Protein AF-A0A9D7VNT4-F1 (afdb_monomer_lite)

Sequence (337 aa):
MEQALAVKTFLLTGNRDWLAEADKHRLMIKTEFANIGTMVASDLPSEQARLADVQSAWTAWNDGIAAKQIEFMRKPETVDLARAIEVTRGSTELLEAVRNRSEAFSSAIAGHRTASVELQNSALSLVWMIAVASAALITTVAVLLGFLNHALVSRPLTQLCDITQKLAQGDTDQSVDFGKRSDEIGSMGLALDVFRDNLIRTRQLEADTSQHRLDAERQKREEMEQVASDFEATVMTISDEIIAMLDQLNGSSTSLSDIANQTNEQAVSVSAAAEQATTNVNTVASATEELSASIRAITEQVRTSSEIASKAEVEVGRSSEAVGTVSGLRKLVRLCP

Foldseek 3Di:
DLLVVLLVVCLVPVDCVSVVVNVVVVVVVVVVLVVVLVVCVPPPVVLNVLSVQLVVLVCCLCVVQSVVLVVLSVDPVRSVVSVVSVVDVVNVVSVVSNVVSVVVSVVVVVVVVVVVVVVVVVVVVVVVVVVVVVVVVVVVVVVVVVVCCCVVPVVLVVVLVVLVVCVVVVNLVDDLPLCVPDDPSSVSSVVSNVVSVVSVVVVVVVVVVVVVVVVVVVVVVVVVVVVVVVVVVVVVVVVVVVVVVVVVVVVVVVVVVVVVVVVVVVVVVVVVVVVVVVVVVVVVVVVVVVVVVVVVVVVVVVVVVVVVVVVVVVVVVVVVVVVVVVVVVVPPPDDDD

Secondary structure (DSSP, 8-state):
-HHHHHHHHHHHH--HHHHHHHHHHHHHHHHHHHHHHHHHHHH-GGGHHHHHHHHHHHHHHIIIIIHHHHHHTTSGGGHHHHHHHHHSHHHHHHHHHHHHHHHHHHHHHHHHHHHHHHHHHHHHHHHHHHHHHHHHHHHHHHHHHHHHHIIIIIHHHHHHHHHHHHHHTT------TTTT--SHHHHHHHHHHHHHHHHHHHHHHHHHHHHHHHHHHHHHHHHHHHHHHHHHHHHHHHHHHHHHHHHHHHHHHHHHHHHHHHHHHHHHHHHHHHHHHHHHHHHHHHHHHHHHHHHHHHHHHHHHHHHHHHHHHHHHHHHHHHHHHHHHHTTSSS---

Structure (mmCIF, N/CA/C/O backbone):
data_AF-A0A9D7VNT4-F1
#
_entry.id   AF-A0A9D7VNT4-F1
#
loop_
_atom_site.group_PDB
_atom_site.id
_atom_site.type_symbol
_atom_site.label_atom_id
_atom_site.label_alt_id
_atom_site.label_comp_id
_atom_site.label_asym_id
_atom_site.label_entity_id
_atom_site.label_seq_id
_atom_site.pdbx_PDB_ins_code
_atom_site.Cartn_x
_atom_site.Cartn_y
_atom_site.Cartn_z
_atom_site.occupancy
_atom_site.B_iso_or_equiv
_atom_site.auth_seq_id
_atom_site.auth_comp_id
_atom_site.auth_asym_id
_atom_site.auth_atom_id
_atom_site.pdbx_PDB_model_num
ATOM 1 N N . MET A 1 1 ? 42.345 17.132 -71.682 1.00 85.75 1 MET A N 1
ATOM 2 C CA . MET A 1 1 ? 41.873 17.124 -73.088 1.00 85.75 1 MET A CA 1
ATOM 3 C C . MET A 1 1 ? 41.779 18.527 -73.681 1.00 85.75 1 MET A C 1
ATOM 5 O O . MET A 1 1 ? 42.198 18.700 -74.816 1.00 85.75 1 MET A O 1
ATOM 9 N N . GLU A 1 2 ? 41.313 19.534 -72.935 1.00 90.25 2 GLU A N 1
ATOM 10 C CA . GLU A 1 2 ? 41.185 20.923 -73.429 1.00 90.25 2 GLU A CA 1
ATOM 11 C C . GLU A 1 2 ? 42.506 21.528 -73.932 1.00 90.25 2 GLU A C 1
ATOM 13 O O . GLU A 1 2 ? 42.544 22.105 -75.015 1.00 90.25 2 GLU A O 1
ATOM 18 N N . GLN A 1 3 ? 43.621 21.281 -73.232 1.00 91.75 3 GLN A N 1
ATOM 19 C CA . GLN A 1 3 ? 44.956 21.681 -73.694 1.00 91.75 3 GLN A CA 1
ATOM 20 C C . GLN A 1 3 ? 45.282 21.148 -75.101 1.00 91.75 3 GLN A C 1
ATOM 22 O O . GLN A 1 3 ? 45.767 21.888 -75.951 1.00 91.75 3 GLN A O 1
ATOM 27 N N . ALA A 1 4 ? 45.004 19.866 -75.360 1.00 90.81 4 ALA A N 1
ATOM 28 C CA . ALA A 1 4 ? 45.274 19.234 -76.651 1.00 90.81 4 ALA A CA 1
ATOM 29 C C . ALA A 1 4 ? 44.401 19.820 -77.764 1.00 90.81 4 ALA A C 1
ATOM 31 O O . ALA A 1 4 ? 44.874 20.039 -78.877 1.00 90.81 4 ALA A O 1
ATOM 32 N N . LEU A 1 5 ? 43.144 20.144 -77.446 1.00 92.38 5 LEU A N 1
ATOM 33 C CA . LEU A 1 5 ? 42.240 20.814 -78.374 1.00 92.38 5 LEU A CA 1
ATOM 34 C C . LEU A 1 5 ? 42.736 22.223 -78.732 1.00 92.38 5 LEU A C 1
ATOM 36 O O . LEU A 1 5 ? 42.701 22.596 -79.906 1.00 92.38 5 LEU A O 1
ATOM 40 N N . ALA A 1 6 ? 43.238 22.983 -77.756 1.00 92.31 6 ALA A N 1
ATOM 41 C CA . ALA A 1 6 ? 43.807 24.309 -77.985 1.00 92.31 6 ALA A CA 1
ATOM 42 C C . ALA A 1 6 ? 45.061 24.246 -78.880 1.00 92.31 6 ALA A C 1
ATOM 44 O O . ALA A 1 6 ? 45.148 24.982 -79.863 1.00 92.31 6 ALA A O 1
ATOM 45 N N . VAL A 1 7 ? 45.976 23.299 -78.627 1.00 91.94 7 VAL A N 1
ATOM 46 C CA . VAL A 1 7 ? 47.162 23.064 -79.478 1.00 91.94 7 VAL A CA 1
ATOM 47 C C . VAL A 1 7 ? 46.754 22.686 -80.903 1.00 91.94 7 VAL A C 1
ATOM 49 O O . VAL A 1 7 ? 47.243 23.272 -81.868 1.00 91.94 7 VAL A O 1
ATOM 52 N N . LYS A 1 8 ? 45.800 21.765 -81.061 1.00 92.50 8 LYS A N 1
ATOM 53 C CA . LYS A 1 8 ? 45.295 21.359 -82.377 1.00 92.50 8 LYS A CA 1
ATOM 54 C C . LYS A 1 8 ? 44.646 22.519 -83.135 1.00 92.50 8 LYS A C 1
ATOM 56 O O . LYS A 1 8 ? 44.874 22.690 -84.331 1.00 92.50 8 LYS A O 1
ATOM 61 N N . THR A 1 9 ? 43.862 23.344 -82.448 1.00 91.50 9 THR A N 1
ATOM 62 C CA . THR A 1 9 ? 43.199 24.506 -83.059 1.00 91.50 9 THR A CA 1
ATOM 63 C C . THR A 1 9 ? 44.215 25.576 -83.460 1.00 91.50 9 THR A C 1
ATOM 65 O O . THR A 1 9 ? 44.089 26.172 -84.533 1.00 91.50 9 THR A O 1
ATOM 68 N N . PHE A 1 10 ? 45.277 25.758 -82.671 1.00 93.50 10 PHE A N 1
ATOM 69 C CA . PHE A 1 10 ? 46.418 26.591 -83.041 1.00 93.50 10 PHE A CA 1
ATOM 70 C C . PHE A 1 10 ? 47.119 26.081 -84.312 1.00 93.50 10 PHE A C 1
ATOM 72 O O . PHE A 1 10 ? 47.374 26.873 -85.216 1.00 93.50 10 PHE A O 1
ATOM 79 N N . LEU A 1 11 ? 47.357 24.771 -84.444 1.00 91.25 11 LEU A N 1
ATOM 80 C CA . LEU A 1 11 ? 47.971 24.177 -85.645 1.00 91.25 11 LEU A CA 1
ATOM 81 C C . LEU A 1 11 ? 47.145 24.400 -86.921 1.00 91.25 11 LEU A C 1
ATOM 83 O O . LEU A 1 11 ? 47.698 24.644 -88.000 1.00 91.25 11 LEU A O 1
ATOM 87 N N . LEU A 1 12 ? 45.818 24.322 -86.801 1.00 90.94 12 LEU A N 1
ATOM 88 C CA . LEU A 1 12 ? 44.895 24.501 -87.923 1.00 90.94 12 LEU A CA 1
ATOM 89 C C . LEU A 1 12 ? 44.763 25.971 -88.334 1.00 90.94 12 LEU A C 1
ATOM 91 O O . LEU A 1 12 ? 44.795 26.279 -89.523 1.00 90.94 12 LEU A O 1
ATOM 95 N N . THR A 1 13 ? 44.632 26.874 -87.362 1.00 91.06 13 THR A N 1
ATOM 96 C CA . THR A 1 13 ? 44.279 28.283 -87.614 1.00 91.06 13 THR A CA 1
ATOM 97 C C . THR A 1 13 ? 45.477 29.228 -87.658 1.00 91.06 13 THR A C 1
ATOM 99 O O . THR A 1 13 ? 45.380 30.305 -88.237 1.00 91.06 13 THR A O 1
ATOM 102 N N . GLY A 1 14 ? 46.594 28.869 -87.018 1.00 86.50 14 GLY A N 1
ATOM 103 C CA . GLY A 1 14 ? 47.727 29.765 -86.781 1.00 86.50 14 GLY A CA 1
ATOM 104 C C . GLY A 1 14 ? 47.433 30.919 -85.810 1.00 86.50 14 GLY A C 1
ATOM 105 O O . GLY A 1 14 ? 48.315 31.749 -85.582 1.00 86.50 14 GLY A O 1
ATOM 106 N N . ASN A 1 15 ? 46.227 30.998 -85.226 1.00 91.81 15 ASN A N 1
ATOM 107 C CA . ASN A 1 15 ? 45.855 32.088 -84.325 1.00 91.81 15 ASN A CA 1
ATOM 108 C C . ASN A 1 15 ? 46.531 31.922 -82.951 1.00 91.81 15 ASN A C 1
ATOM 110 O O . ASN A 1 15 ? 46.269 30.964 -82.224 1.00 91.81 15 ASN A O 1
ATOM 114 N N . ARG A 1 16 ? 47.355 32.907 -82.576 1.00 88.75 16 ARG A N 1
ATOM 115 C CA . ARG A 1 16 ? 48.112 32.956 -81.316 1.00 88.75 16 ARG A CA 1
ATOM 116 C C . ARG A 1 16 ? 47.242 32.998 -80.056 1.00 88.75 16 ARG A C 1
ATOM 118 O O . ARG A 1 16 ? 47.743 32.624 -79.001 1.00 88.75 16 ARG A O 1
ATOM 125 N N . ASP A 1 17 ? 45.967 33.362 -80.148 1.00 91.94 17 ASP A N 1
ATOM 126 C CA . ASP A 1 17 ? 45.047 33.298 -79.004 1.00 91.94 17 ASP A CA 1
ATOM 127 C C . ASP A 1 17 ? 44.905 31.856 -78.483 1.00 91.94 17 ASP A C 1
ATOM 129 O O . ASP A 1 17 ? 44.910 31.613 -77.277 1.00 91.94 17 ASP A O 1
ATOM 133 N N . TRP A 1 18 ? 44.893 30.869 -79.387 1.00 91.81 18 TRP A N 1
ATOM 134 C CA . TRP A 1 18 ? 44.842 29.449 -79.022 1.00 91.81 18 TRP A CA 1
ATOM 135 C C . TRP A 1 18 ? 46.136 28.945 -78.383 1.00 91.81 18 TRP A C 1
ATOM 137 O O . TRP A 1 18 ? 46.098 28.011 -77.583 1.00 91.81 18 TRP A O 1
ATOM 147 N N . LEU A 1 19 ? 47.275 29.572 -78.692 1.00 91.56 19 LEU A N 1
ATOM 148 C CA . LEU A 1 19 ? 48.532 29.291 -78.003 1.00 91.56 19 LEU A CA 1
ATOM 149 C C . LEU A 1 19 ? 48.468 29.765 -76.545 1.00 91.56 19 LEU A C 1
ATOM 151 O O . LEU A 1 19 ? 48.880 29.028 -75.652 1.00 91.56 19 LEU A O 1
ATOM 155 N N . ALA A 1 20 ? 47.905 30.953 -76.298 1.00 92.50 20 ALA A N 1
ATOM 156 C CA . ALA A 1 20 ? 47.705 31.457 -74.941 1.00 92.50 20 ALA A CA 1
ATOM 157 C C . ALA A 1 20 ? 46.764 30.550 -74.127 1.00 92.50 20 ALA A C 1
ATOM 159 O O . ALA A 1 20 ? 47.058 30.243 -72.970 1.00 92.50 20 ALA A O 1
ATOM 160 N N . GLU A 1 21 ? 45.681 30.052 -74.735 1.00 92.88 21 GLU A N 1
ATOM 161 C CA . GLU A 1 21 ? 44.767 29.114 -74.068 1.00 92.88 21 GLU A CA 1
ATOM 162 C C . GLU A 1 21 ? 45.434 27.750 -73.801 1.00 92.88 21 GLU A C 1
ATOM 164 O O . GLU A 1 21 ? 45.294 27.185 -72.714 1.00 92.88 21 GLU A O 1
ATOM 169 N N . ALA A 1 22 ? 46.240 27.237 -74.738 1.00 91.94 22 ALA A N 1
ATOM 170 C CA . ALA A 1 22 ? 47.019 26.015 -74.527 1.00 91.94 22 ALA A CA 1
ATOM 171 C C . ALA A 1 22 ? 48.010 26.154 -73.357 1.00 91.94 22 ALA A C 1
ATOM 173 O O . ALA A 1 22 ? 48.112 25.251 -72.523 1.00 91.94 22 ALA A O 1
ATOM 174 N N . ASP A 1 23 ? 48.712 27.286 -73.257 1.00 93.31 23 ASP A N 1
ATOM 175 C CA . ASP A 1 23 ? 49.634 27.563 -72.151 1.00 93.31 23 ASP A CA 1
ATOM 176 C C . ASP A 1 23 ? 48.915 27.701 -70.806 1.00 93.31 23 ASP A C 1
ATOM 178 O O . ASP A 1 23 ? 49.394 27.195 -69.786 1.00 93.31 23 ASP A O 1
ATOM 182 N N . LYS A 1 24 ? 47.736 28.326 -70.796 1.00 95.12 24 LYS A N 1
ATOM 183 C CA . LYS A 1 24 ? 46.884 28.417 -69.608 1.00 95.12 24 LYS A CA 1
ATOM 184 C C . LYS A 1 24 ? 46.481 27.031 -69.103 1.00 95.12 24 LYS A C 1
ATOM 186 O O . LYS A 1 24 ? 46.688 26.736 -67.925 1.00 95.12 24 LYS A O 1
ATOM 191 N N . HIS A 1 25 ? 45.984 26.151 -69.976 1.00 94.06 25 HIS A N 1
ATOM 192 C CA . HIS A 1 25 ? 45.650 24.779 -69.581 1.00 94.06 25 HIS A CA 1
ATOM 193 C C . HIS A 1 25 ? 46.882 23.981 -69.138 1.00 94.06 25 HIS A C 1
ATOM 195 O O . HIS A 1 25 ? 46.793 23.212 -68.184 1.00 94.06 25 HIS A O 1
ATOM 201 N N . ARG A 1 26 ? 48.045 24.184 -69.773 1.00 94.56 26 ARG A N 1
ATOM 202 C CA . ARG A 1 26 ? 49.306 23.549 -69.361 1.00 94.56 26 ARG A CA 1
ATOM 203 C C . ARG A 1 26 ? 49.678 23.902 -67.920 1.00 94.56 26 ARG A C 1
ATOM 205 O O . ARG A 1 26 ? 50.056 23.026 -67.144 1.00 94.56 26 ARG A O 1
ATOM 212 N N . LEU A 1 27 ? 49.588 25.185 -67.568 1.00 94.75 27 LEU A N 1
ATOM 213 C CA . LEU A 1 27 ? 49.878 25.668 -66.217 1.00 94.75 27 LEU A CA 1
ATOM 214 C C . LEU A 1 27 ? 48.853 25.154 -65.206 1.00 94.75 27 LEU A C 1
ATOM 216 O O . LEU A 1 27 ? 49.251 24.682 -64.145 1.00 94.75 27 LEU A O 1
ATOM 220 N N . MET A 1 28 ? 47.565 25.183 -65.555 1.00 94.62 28 MET A N 1
ATOM 221 C CA . MET A 1 28 ? 46.502 24.636 -64.712 1.00 94.62 28 MET A CA 1
ATOM 222 C C . MET A 1 28 ? 46.744 23.155 -64.409 1.00 94.62 28 MET A C 1
ATOM 224 O O . MET A 1 28 ? 46.775 22.775 -63.246 1.00 94.62 28 MET A O 1
ATOM 228 N N . ILE A 1 29 ? 47.007 22.334 -65.430 1.00 94.50 29 ILE A N 1
ATOM 229 C CA . ILE A 1 29 ? 47.274 20.900 -65.256 1.00 94.50 29 ILE A CA 1
ATOM 230 C C . ILE A 1 29 ? 48.499 20.668 -64.361 1.00 94.50 29 ILE A C 1
ATOM 232 O O . ILE A 1 29 ? 48.463 19.812 -63.480 1.00 94.50 29 ILE A O 1
ATOM 236 N N . LYS A 1 30 ? 49.571 21.454 -64.527 1.00 93.56 30 LYS A N 1
ATOM 237 C CA . LYS A 1 30 ? 50.762 21.363 -63.669 1.00 93.56 30 LYS A CA 1
ATOM 238 C C . LYS A 1 30 ? 50.442 21.675 -62.202 1.00 93.56 30 LYS A C 1
ATOM 240 O O . LYS A 1 30 ? 50.933 20.978 -61.315 1.00 93.56 30 LYS A O 1
ATOM 245 N N . THR A 1 31 ? 49.636 22.705 -61.952 1.00 95.56 31 THR A N 1
ATOM 246 C CA . THR A 1 31 ? 49.183 23.068 -60.603 1.00 95.56 31 THR A CA 1
ATOM 247 C C . THR A 1 31 ? 48.287 21.983 -60.007 1.00 95.56 31 THR A C 1
ATOM 249 O O . THR A 1 31 ? 48.493 21.590 -58.863 1.00 95.56 31 THR A O 1
ATOM 252 N N . GLU A 1 32 ? 47.355 21.432 -60.786 1.00 94.06 32 GLU A N 1
ATOM 253 C CA . GLU A 1 32 ? 46.478 20.349 -60.333 1.00 94.06 32 GLU A CA 1
ATOM 254 C C . GLU A 1 32 ? 47.256 19.074 -59.994 1.00 94.06 32 GLU A C 1
ATOM 256 O O . GLU A 1 32 ? 46.983 18.457 -58.970 1.00 94.06 32 GLU A O 1
ATOM 261 N N . PHE A 1 33 ? 48.285 18.704 -60.765 1.00 95.12 33 PHE A N 1
ATOM 262 C CA . PHE A 1 33 ? 49.150 17.579 -60.388 1.00 95.12 33 PHE A CA 1
ATOM 263 C C . PHE A 1 33 ? 49.855 17.805 -59.047 1.00 95.12 33 PHE A C 1
ATOM 265 O O . PHE A 1 33 ? 49.975 16.864 -58.265 1.00 95.12 33 PHE A O 1
ATOM 272 N N . ALA A 1 34 ? 50.292 19.033 -58.752 1.00 94.06 34 ALA A N 1
ATOM 273 C CA . ALA A 1 34 ? 50.896 19.353 -57.461 1.00 94.06 34 ALA A CA 1
ATOM 274 C C . ALA A 1 34 ? 49.870 19.268 -56.316 1.00 94.06 34 ALA A C 1
ATOM 276 O O . ALA A 1 34 ? 50.156 18.649 -55.293 1.00 94.06 34 ALA A O 1
ATOM 277 N N . ASN A 1 35 ? 48.671 19.826 -56.509 1.00 94.19 35 ASN A N 1
ATOM 278 C CA . ASN A 1 35 ? 47.594 19.812 -55.514 1.00 94.19 35 ASN A CA 1
ATOM 279 C C . ASN A 1 35 ? 47.076 18.394 -55.239 1.00 94.19 35 ASN A C 1
ATOM 281 O O . ASN A 1 35 ? 46.959 17.973 -54.092 1.00 94.19 35 ASN A O 1
ATOM 285 N N . ILE A 1 36 ? 46.798 17.623 -56.291 1.00 93.44 36 ILE A N 1
ATOM 286 C CA . ILE A 1 36 ? 46.373 16.226 -56.158 1.00 93.44 36 ILE A CA 1
ATOM 287 C C . ILE A 1 36 ? 47.520 15.398 -55.567 1.00 93.44 36 ILE A C 1
ATOM 289 O O . ILE A 1 36 ? 47.280 14.518 -54.747 1.00 93.44 36 ILE A O 1
ATOM 293 N N . GLY A 1 37 ? 48.771 15.705 -55.920 1.00 92.31 37 GLY A N 1
ATOM 294 C CA . GLY A 1 37 ? 49.955 15.037 -55.386 1.00 92.31 37 GLY A CA 1
ATOM 295 C C . GLY A 1 37 ? 50.095 15.161 -53.873 1.00 92.31 37 GLY A C 1
ATOM 296 O O . GLY A 1 37 ? 50.376 14.159 -53.216 1.00 92.31 37 GLY A O 1
ATOM 297 N N . THR A 1 38 ? 49.857 16.346 -53.302 1.00 92.81 38 THR A N 1
ATOM 298 C CA . THR A 1 38 ? 49.901 16.531 -51.842 1.00 92.81 38 THR A CA 1
ATOM 299 C C . THR A 1 38 ? 48.768 15.784 -51.139 1.00 92.81 38 THR A C 1
ATOM 301 O O . THR A 1 38 ? 49.016 15.138 -50.122 1.00 92.81 38 THR A O 1
ATOM 304 N N . MET A 1 39 ? 47.556 15.796 -51.704 1.00 90.75 39 MET A N 1
ATOM 305 C CA . MET A 1 39 ? 46.409 15.057 -51.159 1.00 90.75 39 MET A CA 1
ATOM 306 C C . MET A 1 39 ? 46.629 13.540 -51.201 1.00 90.75 39 MET A C 1
ATOM 308 O O . MET A 1 39 ? 46.434 12.856 -50.202 1.00 90.75 39 MET A O 1
ATOM 312 N N . VAL A 1 40 ? 47.085 13.005 -52.337 1.00 92.06 40 VAL A N 1
ATOM 313 C CA . VAL A 1 40 ? 47.356 11.567 -52.496 1.00 92.06 40 VAL A CA 1
ATOM 314 C C . VAL A 1 40 ? 48.496 11.119 -51.584 1.00 92.06 40 VAL A C 1
ATOM 316 O O . VAL A 1 40 ? 48.402 10.052 -50.991 1.00 92.06 40 VAL A O 1
ATOM 319 N N . ALA A 1 41 ? 49.544 11.928 -51.410 1.00 90.25 41 ALA A N 1
ATOM 320 C CA . ALA A 1 41 ? 50.642 11.596 -50.503 1.00 90.25 41 ALA A CA 1
ATOM 321 C C . ALA A 1 41 ? 50.207 11.527 -49.026 1.00 90.25 41 ALA A C 1
ATOM 323 O O . ALA A 1 41 ? 50.739 10.709 -48.279 1.00 90.25 41 ALA A O 1
ATOM 324 N N . SER A 1 42 ? 49.254 12.373 -48.615 1.00 90.31 42 SER A N 1
ATOM 325 C CA . SER A 1 42 ? 48.678 12.376 -47.263 1.00 90.31 42 SER A CA 1
ATOM 326 C C . SER A 1 42 ? 47.719 11.207 -47.050 1.00 90.31 42 SER A C 1
ATOM 328 O O . SER A 1 42 ? 47.865 10.437 -46.103 1.00 90.31 42 SER A O 1
ATOM 330 N N . ASP A 1 43 ? 46.740 11.071 -47.945 1.00 87.50 43 ASP A N 1
ATOM 331 C CA . ASP A 1 43 ? 45.542 10.281 -47.663 1.00 87.50 43 ASP A CA 1
ATOM 332 C C . ASP A 1 43 ? 45.599 8.885 -48.299 1.00 87.50 43 ASP A C 1
ATOM 334 O O . ASP A 1 43 ? 44.997 7.942 -47.787 1.00 87.50 43 ASP A O 1
ATOM 338 N N . LEU A 1 44 ? 46.309 8.737 -49.424 1.00 89.94 44 LEU A N 1
ATOM 339 C CA . LEU A 1 44 ? 46.295 7.548 -50.288 1.00 89.94 44 LEU A CA 1
ATOM 340 C C . LEU A 1 44 ? 47.700 7.233 -50.846 1.00 89.94 44 LEU A C 1
ATOM 342 O O . LEU A 1 44 ? 47.887 7.187 -52.067 1.00 89.94 44 LEU A O 1
ATOM 346 N N . PRO A 1 45 ? 48.711 6.984 -49.987 1.00 90.06 45 PRO A N 1
ATOM 347 C CA . PRO A 1 45 ? 50.103 6.833 -50.422 1.00 90.06 45 PRO A CA 1
ATOM 348 C C . PRO A 1 45 ? 50.306 5.685 -51.427 1.00 90.06 45 PRO A C 1
ATOM 350 O O . PRO A 1 45 ? 51.198 5.753 -52.271 1.00 90.06 45 PRO A O 1
ATOM 353 N N . SER A 1 46 ? 49.448 4.658 -51.406 1.00 89.56 46 SER A N 1
ATOM 354 C CA . SER A 1 46 ? 49.469 3.556 -52.379 1.00 89.56 46 SER A CA 1
ATOM 355 C C . SER A 1 46 ? 49.142 3.985 -53.816 1.00 89.56 46 SER A C 1
ATOM 357 O O . SER A 1 46 ? 49.557 3.314 -54.757 1.00 89.56 46 SER A O 1
ATOM 359 N N . GLU A 1 47 ? 48.426 5.097 -54.008 1.00 92.19 47 GLU A N 1
ATOM 360 C CA . GLU A 1 47 ? 48.018 5.596 -55.331 1.00 92.19 47 GLU A CA 1
ATOM 361 C C . GLU A 1 47 ? 48.992 6.631 -55.915 1.00 92.19 47 GLU A C 1
ATOM 363 O O . GLU A 1 47 ? 48.829 7.067 -57.058 1.00 92.19 47 GLU A O 1
ATOM 368 N N . GLN A 1 48 ? 50.046 6.995 -55.175 1.00 92.19 48 GLN A N 1
ATOM 369 C CA . GLN A 1 48 ? 51.038 7.980 -55.609 1.00 92.19 48 GLN A CA 1
ATOM 370 C C . GLN A 1 48 ? 51.737 7.564 -56.913 1.00 92.19 48 GLN A C 1
ATOM 372 O O . GLN A 1 48 ? 51.964 8.401 -57.787 1.00 92.19 48 GLN A O 1
ATOM 377 N N . ALA A 1 49 ? 52.016 6.267 -57.079 1.00 93.19 49 ALA A N 1
ATOM 378 C CA . ALA A 1 49 ? 52.603 5.726 -58.304 1.00 93.19 49 ALA A CA 1
ATOM 379 C C . ALA A 1 49 ? 51.677 5.911 -59.518 1.00 93.19 49 ALA A C 1
ATOM 381 O O . ALA A 1 49 ? 52.126 6.343 -60.577 1.00 93.19 49 ALA A O 1
ATOM 382 N N . ARG A 1 50 ? 50.368 5.679 -59.355 1.00 92.75 50 ARG A N 1
ATOM 383 C CA . ARG A 1 50 ? 49.394 5.852 -60.444 1.00 92.75 50 ARG A CA 1
ATOM 384 C C . ARG A 1 50 ? 49.242 7.315 -60.842 1.00 92.75 50 ARG A C 1
ATOM 386 O O . ARG A 1 50 ? 49.153 7.616 -62.028 1.00 92.75 50 ARG A O 1
ATOM 393 N N . LEU A 1 51 ? 49.246 8.233 -59.875 1.00 95.00 51 LEU A N 1
ATOM 394 C CA . LEU A 1 51 ? 49.248 9.667 -60.170 1.00 95.00 51 LEU A CA 1
ATOM 395 C C . LEU A 1 51 ? 50.519 10.074 -60.932 1.00 95.00 51 LEU A C 1
ATOM 397 O O . LEU A 1 51 ? 50.434 10.805 -61.922 1.00 95.00 51 LEU A O 1
ATOM 401 N N . ALA A 1 52 ? 51.679 9.563 -60.509 1.00 94.75 52 ALA A N 1
ATOM 402 C CA . ALA A 1 52 ? 52.947 9.791 -61.195 1.00 94.75 52 ALA A CA 1
ATOM 403 C C . ALA A 1 52 ? 52.924 9.250 -62.636 1.00 94.75 52 ALA A C 1
ATOM 405 O O . ALA A 1 52 ? 53.433 9.910 -63.541 1.00 94.75 52 ALA A O 1
ATOM 406 N N . ASP A 1 53 ? 52.264 8.115 -62.884 1.00 94.81 53 ASP A N 1
ATOM 407 C CA . ASP A 1 53 ? 52.084 7.570 -64.232 1.00 94.81 53 ASP A CA 1
ATOM 408 C C . ASP A 1 53 ? 51.231 8.482 -65.126 1.00 94.81 53 ASP A C 1
ATOM 410 O O . ASP A 1 53 ? 51.556 8.657 -66.308 1.00 94.81 53 ASP A O 1
ATOM 414 N N . VAL A 1 54 ? 50.160 9.082 -64.593 1.00 95.94 54 VAL A N 1
ATOM 415 C CA . VAL A 1 54 ? 49.334 10.064 -65.323 1.00 95.94 54 VAL A CA 1
ATOM 416 C C . VAL A 1 54 ? 50.157 11.312 -65.642 1.00 95.94 54 VAL A C 1
ATOM 418 O O . VAL A 1 54 ? 50.170 11.768 -66.788 1.00 95.94 54 VAL A O 1
ATOM 421 N N . GLN A 1 55 ? 50.888 11.834 -64.653 1.00 95.88 55 GLN A N 1
ATOM 422 C CA . GLN A 1 55 ? 51.754 12.999 -64.823 1.00 95.88 55 GLN A CA 1
ATOM 423 C C . GLN A 1 55 ? 52.863 12.734 -65.849 1.00 95.88 55 GLN A C 1
ATOM 425 O O . GLN A 1 55 ? 53.141 13.585 -66.695 1.00 95.88 55 GLN A O 1
ATOM 430 N N . SER A 1 56 ? 53.470 11.547 -65.814 1.00 95.25 56 SER A N 1
ATOM 431 C CA . SER A 1 56 ? 54.502 11.121 -66.759 1.00 95.25 56 SER A CA 1
ATOM 432 C C . SER A 1 56 ? 53.960 11.036 -68.188 1.00 95.25 56 SER A C 1
ATOM 434 O O . SER A 1 56 ? 54.566 11.597 -69.100 1.00 95.25 56 SER A O 1
ATOM 436 N N . ALA A 1 57 ? 52.786 10.424 -68.390 1.00 94.81 57 ALA A N 1
ATOM 437 C CA . ALA A 1 57 ? 52.153 10.353 -69.710 1.00 94.81 57 ALA A CA 1
ATOM 438 C C . ALA A 1 57 ? 51.799 11.743 -70.254 1.00 94.81 57 ALA A C 1
ATOM 440 O O . ALA A 1 57 ? 52.024 12.028 -71.431 1.00 94.81 57 ALA A O 1
ATOM 441 N N . TRP A 1 58 ? 51.295 12.631 -69.392 1.00 96.25 58 TRP A N 1
ATOM 442 C CA . TRP A 1 58 ? 50.978 14.000 -69.790 1.00 96.25 58 TRP A CA 1
ATOM 443 C C . TRP A 1 58 ? 52.240 14.783 -70.156 1.00 96.25 58 TRP A C 1
ATOM 445 O O . TRP A 1 58 ? 52.260 15.450 -71.187 1.00 96.25 58 TRP A O 1
ATOM 455 N N . THR A 1 59 ? 53.308 14.651 -69.366 1.00 95.31 59 THR A N 1
ATOM 456 C CA . THR A 1 59 ? 54.601 15.303 -69.632 1.00 95.31 59 THR A CA 1
ATOM 457 C C . THR A 1 59 ? 55.204 14.802 -70.945 1.00 95.31 59 THR A C 1
ATOM 459 O O . THR A 1 59 ? 55.676 15.602 -71.749 1.00 95.31 59 THR A O 1
ATOM 462 N N . ALA A 1 60 ? 55.117 13.495 -71.221 1.00 94.19 60 ALA A N 1
ATOM 463 C CA . ALA A 1 60 ? 55.585 12.906 -72.474 1.00 94.19 60 ALA A CA 1
ATOM 464 C C . ALA A 1 60 ? 54.852 13.477 -73.699 1.00 94.19 60 ALA A C 1
ATOM 466 O O . ALA A 1 60 ? 55.491 13.794 -74.703 1.00 94.19 60 ALA A O 1
ATOM 467 N N . TRP A 1 61 ? 53.531 13.661 -73.615 1.00 94.88 61 TRP A N 1
ATOM 468 C CA . TRP A 1 61 ? 52.767 14.329 -74.671 1.00 94.88 61 TRP A CA 1
ATOM 469 C C . TRP A 1 61 ? 53.110 15.825 -74.776 1.00 94.88 61 TRP A C 1
ATOM 471 O O . TRP A 1 61 ? 53.397 16.324 -75.867 1.00 94.88 61 TRP A O 1
ATOM 481 N N . ASN A 1 62 ? 53.120 16.537 -73.646 1.00 94.56 62 ASN A N 1
ATOM 482 C CA . ASN A 1 62 ? 53.327 17.981 -73.595 1.00 94.56 62 ASN A CA 1
ATOM 483 C C . ASN A 1 62 ? 54.711 18.383 -74.126 1.00 94.56 62 ASN A C 1
ATOM 485 O O . ASN A 1 62 ? 54.812 19.225 -75.015 1.00 94.56 62 ASN A O 1
ATOM 489 N N . ASP A 1 63 ? 55.772 17.767 -73.610 1.00 92.44 63 ASP A N 1
ATOM 490 C CA . ASP A 1 63 ? 57.152 18.130 -73.946 1.00 92.44 63 ASP A CA 1
ATOM 491 C C . ASP A 1 63 ? 57.617 17.434 -75.233 1.00 92.44 63 ASP A C 1
ATOM 493 O O . ASP A 1 63 ? 58.392 17.986 -76.016 1.00 92.44 63 ASP A O 1
ATOM 497 N N . GLY A 1 64 ? 57.130 16.214 -75.480 1.00 88.94 64 GLY A N 1
ATOM 498 C CA . GLY A 1 64 ? 57.540 15.400 -76.621 1.00 88.94 64 GLY A CA 1
ATOM 499 C C . GLY A 1 64 ? 56.877 15.791 -77.940 1.00 88.94 64 GLY A C 1
ATOM 500 O O . GLY A 1 64 ? 57.536 15.697 -78.981 1.00 88.94 64 GLY A O 1
ATOM 501 N N . ILE A 1 65 ? 55.611 16.228 -77.896 1.00 91.81 65 ILE A N 1
ATOM 502 C CA . ILE A 1 65 ? 54.787 16.535 -79.073 1.00 91.81 65 ILE A CA 1
ATOM 503 C C . ILE A 1 65 ? 54.355 18.002 -79.076 1.00 91.81 65 ILE A C 1
ATOM 505 O O . ILE A 1 65 ? 54.767 18.744 -79.970 1.00 91.81 65 ILE A O 1
ATOM 509 N N . ALA A 1 66 ? 53.580 18.440 -78.079 1.00 91.69 66 ALA A N 1
ATOM 510 C CA . ALA A 1 66 ? 52.943 19.758 -78.109 1.00 91.69 66 ALA A CA 1
ATOM 511 C C . ALA A 1 66 ? 53.967 20.908 -78.150 1.00 91.69 66 ALA A C 1
ATOM 513 O O . ALA A 1 66 ? 53.832 21.830 -78.953 1.00 91.69 66 ALA A O 1
ATOM 514 N N . ALA A 1 67 ? 55.038 20.834 -77.353 1.00 92.00 67 ALA A N 1
ATOM 515 C CA . ALA A 1 67 ? 56.101 21.839 -77.346 1.00 92.00 67 ALA A CA 1
ATOM 516 C C . ALA A 1 67 ? 56.813 21.949 -78.707 1.00 92.00 67 ALA A C 1
ATOM 518 O O . ALA A 1 67 ? 57.025 23.057 -79.201 1.00 92.00 67 ALA A O 1
ATOM 519 N N . LYS A 1 68 ? 57.114 20.813 -79.353 1.00 90.69 68 LYS A N 1
ATOM 520 C CA . LYS A 1 68 ? 57.755 20.783 -80.681 1.00 90.69 68 LYS A CA 1
ATOM 521 C C . LYS A 1 68 ? 56.834 21.314 -81.774 1.00 90.69 68 LYS A C 1
ATOM 523 O O . LYS A 1 68 ? 57.267 22.080 -82.627 1.00 90.69 68 LYS A O 1
ATOM 528 N N . GLN A 1 69 ? 55.557 20.937 -81.733 1.00 90.94 69 GLN A N 1
ATOM 529 C CA . GLN A 1 69 ? 54.529 21.460 -82.633 1.00 90.94 69 GLN A CA 1
ATOM 530 C C . GLN A 1 69 ? 54.415 22.987 -82.518 1.00 90.94 69 GLN A C 1
ATOM 532 O O . GLN A 1 69 ? 54.418 23.686 -83.530 1.00 90.94 69 GLN A O 1
ATOM 537 N N . ILE A 1 70 ? 54.381 23.516 -81.291 1.00 91.00 70 ILE A N 1
ATOM 538 C CA . ILE A 1 70 ? 54.354 24.960 -81.034 1.00 91.00 70 ILE A CA 1
ATOM 539 C C . ILE A 1 70 ? 55.625 25.640 -81.555 1.00 91.00 70 ILE A C 1
ATOM 541 O O . ILE A 1 70 ? 55.534 26.716 -82.145 1.00 91.00 70 ILE A O 1
ATOM 545 N N . GLU A 1 71 ? 56.801 25.039 -81.359 1.00 90.81 71 GLU A N 1
ATOM 546 C CA . GLU A 1 71 ? 58.072 25.579 -81.850 1.00 90.81 71 GLU A CA 1
ATOM 547 C C . GLU A 1 71 ? 58.106 25.653 -83.382 1.00 90.81 71 GLU A C 1
ATOM 549 O O . GLU A 1 71 ? 58.415 26.706 -83.943 1.00 90.81 71 GLU A O 1
ATOM 554 N N . PHE A 1 72 ? 57.724 24.574 -84.067 1.00 91.94 72 PHE A N 1
ATOM 555 C CA . PHE A 1 72 ? 57.699 24.515 -85.529 1.00 91.94 72 PHE A CA 1
ATOM 556 C C . PHE A 1 72 ? 56.658 25.451 -86.157 1.00 91.94 72 PHE A C 1
ATOM 558 O O . PHE A 1 72 ? 56.878 25.954 -87.256 1.00 91.94 72 PHE A O 1
ATOM 565 N N . MET A 1 73 ? 55.577 25.784 -85.452 1.00 91.00 73 MET A N 1
ATOM 566 C CA . MET A 1 73 ? 54.629 26.813 -85.900 1.00 91.00 73 MET A CA 1
ATOM 567 C C . MET A 1 73 ? 55.183 28.245 -85.836 1.00 91.00 73 MET A C 1
ATOM 569 O O . MET A 1 73 ? 54.592 29.149 -86.425 1.00 91.00 73 MET A O 1
ATOM 573 N N . ARG A 1 74 ? 56.294 28.498 -85.123 1.00 89.38 74 ARG A N 1
ATOM 574 C CA . ARG A 1 74 ? 56.894 29.846 -85.028 1.00 89.38 74 ARG A CA 1
ATOM 575 C C . ARG A 1 74 ? 57.692 30.238 -86.268 1.00 89.38 74 ARG A C 1
ATOM 577 O O . ARG A 1 74 ? 57.911 31.431 -86.473 1.00 89.38 74 ARG A O 1
ATOM 584 N N . LYS A 1 75 ? 58.135 29.261 -87.062 1.00 89.44 75 LYS A N 1
ATOM 585 C CA . LYS A 1 75 ? 58.940 29.470 -88.268 1.00 89.44 75 LYS A CA 1
ATOM 586 C C . LYS A 1 75 ? 58.119 29.102 -89.510 1.00 89.44 75 LYS A C 1
ATOM 588 O O . LYS A 1 75 ? 57.623 27.975 -89.563 1.00 89.44 75 LYS A O 1
ATOM 593 N N . PRO A 1 76 ? 57.966 30.004 -90.498 1.00 86.38 76 PRO A N 1
ATOM 594 C CA . PRO A 1 76 ? 57.164 29.742 -91.696 1.00 86.38 76 PRO A CA 1
ATOM 595 C C . PRO A 1 76 ? 57.543 28.442 -92.420 1.00 86.38 76 PRO A C 1
ATOM 597 O O . PRO A 1 76 ? 56.667 27.707 -92.864 1.00 86.38 76 PRO A O 1
ATOM 600 N N . GLU A 1 77 ? 58.836 28.123 -92.481 1.00 90.31 77 GLU A N 1
ATOM 601 C CA . GLU A 1 77 ? 59.386 26.954 -93.171 1.00 90.31 77 GLU A CA 1
ATOM 602 C C . GLU A 1 77 ? 59.104 25.603 -92.487 1.00 90.31 77 GLU A C 1
ATOM 604 O O . GLU A 1 77 ? 59.276 24.559 -93.113 1.00 90.31 77 GLU A O 1
ATOM 609 N N . THR A 1 78 ? 58.654 25.590 -91.226 1.00 91.12 78 THR A N 1
ATOM 610 C CA . THR A 1 78 ? 58.377 24.352 -90.468 1.00 91.12 78 THR A CA 1
ATOM 611 C C . THR A 1 78 ? 56.903 24.147 -90.113 1.00 91.12 78 THR A C 1
ATOM 613 O O . THR A 1 78 ? 56.570 23.174 -89.437 1.00 91.12 78 THR A O 1
ATOM 616 N N . VAL A 1 79 ? 55.993 25.004 -90.588 1.00 89.44 79 VAL A N 1
ATOM 617 C CA . VAL A 1 79 ? 54.548 24.903 -90.296 1.00 89.44 79 VAL A CA 1
ATOM 618 C C . VAL A 1 79 ? 53.958 23.565 -90.756 1.00 89.44 79 VAL A C 1
ATOM 620 O O . VAL A 1 79 ? 53.226 22.916 -90.007 1.00 89.44 79 VAL A O 1
ATOM 623 N N . ASP A 1 80 ? 54.312 23.105 -91.957 1.00 88.19 80 ASP A N 1
ATOM 624 C CA . ASP A 1 80 ? 53.804 21.832 -92.483 1.00 88.19 80 ASP A CA 1
ATOM 625 C C . ASP A 1 80 ? 54.359 20.628 -91.712 1.00 88.19 80 ASP A C 1
ATOM 627 O O . ASP A 1 80 ? 53.652 19.640 -91.505 1.00 88.19 80 ASP A O 1
ATOM 631 N N . LEU A 1 81 ? 55.585 20.740 -91.188 1.00 87.00 81 LEU A N 1
ATOM 632 C CA . LEU A 1 81 ? 56.176 19.733 -90.309 1.00 87.00 81 LEU A CA 1
ATOM 633 C C . LEU A 1 81 ? 55.439 19.665 -88.961 1.00 87.00 81 LEU A C 1
ATOM 635 O O . LEU A 1 81 ? 55.168 18.571 -88.469 1.00 87.00 81 LEU A O 1
ATOM 639 N N . ALA A 1 82 ? 55.049 20.810 -88.389 1.00 88.25 82 ALA A N 1
ATOM 640 C CA . ALA A 1 82 ? 54.241 20.863 -87.167 1.00 88.25 82 ALA A CA 1
ATOM 641 C C . ALA A 1 82 ? 52.888 20.153 -87.343 1.00 88.25 82 ALA A C 1
ATOM 643 O O . ALA A 1 82 ? 52.466 19.372 -86.487 1.00 88.25 82 ALA A O 1
ATOM 644 N N . ARG A 1 83 ? 52.223 20.391 -88.481 1.00 88.75 83 ARG A N 1
ATOM 645 C CA . ARG A 1 83 ? 50.941 19.757 -88.826 1.00 88.75 83 ARG A CA 1
ATOM 646 C C . ARG A 1 83 ? 51.092 18.263 -89.115 1.00 88.75 83 ARG A C 1
ATOM 648 O O . ARG A 1 83 ? 50.234 17.485 -88.707 1.00 88.75 83 ARG A O 1
ATOM 655 N N . ALA A 1 84 ? 52.187 17.840 -89.746 1.00 86.38 84 ALA A N 1
ATOM 656 C CA . ALA A 1 84 ? 52.467 16.427 -90.006 1.00 86.38 84 ALA A CA 1
ATOM 657 C C . ALA A 1 84 ? 52.647 15.609 -88.712 1.00 86.38 84 ALA A C 1
ATOM 659 O O . ALA A 1 84 ? 52.190 14.466 -88.632 1.00 86.38 84 ALA A O 1
ATOM 660 N N . ILE A 1 85 ? 53.245 16.201 -87.670 1.00 86.06 85 ILE A N 1
ATOM 661 C CA . ILE A 1 85 ? 53.389 15.558 -86.352 1.00 86.06 85 ILE A CA 1
ATOM 662 C C . ILE A 1 85 ? 52.021 15.256 -85.723 1.00 86.06 85 ILE A C 1
ATOM 664 O O . ILE A 1 85 ? 51.858 14.207 -85.108 1.00 86.06 85 ILE A O 1
ATOM 668 N N . GLU A 1 86 ? 51.020 16.122 -85.910 1.00 85.38 86 GLU A N 1
ATOM 669 C CA . GLU A 1 86 ? 49.669 15.906 -85.361 1.00 85.38 86 GLU A CA 1
ATOM 670 C C . GLU A 1 86 ? 48.937 14.734 -86.023 1.00 85.38 86 GLU A C 1
ATOM 672 O O . GLU A 1 86 ? 48.180 14.017 -85.375 1.00 85.38 86 GLU A O 1
ATOM 677 N N . VAL A 1 87 ? 49.187 14.515 -87.315 1.00 82.00 87 VAL A N 1
ATOM 678 C CA . VAL A 1 87 ? 48.607 13.399 -88.081 1.00 82.00 87 VAL A CA 1
ATOM 679 C C . VAL A 1 87 ? 49.355 12.081 -87.811 1.00 82.00 87 VAL A C 1
ATOM 681 O O . VAL A 1 87 ? 48.899 11.003 -88.190 1.00 82.00 87 VAL A O 1
ATOM 684 N N . THR A 1 88 ? 50.495 12.135 -87.117 1.00 82.12 88 THR A N 1
ATOM 685 C CA . THR A 1 88 ? 51.273 10.948 -86.750 1.00 82.12 88 THR A CA 1
ATOM 686 C C . THR A 1 88 ? 50.634 10.225 -85.558 1.00 82.12 88 THR A C 1
ATOM 688 O O . THR A 1 88 ? 50.235 10.855 -84.579 1.00 82.12 88 THR A O 1
ATOM 691 N N . ARG A 1 89 ? 50.612 8.881 -85.589 1.00 81.12 89 ARG A N 1
ATOM 692 C C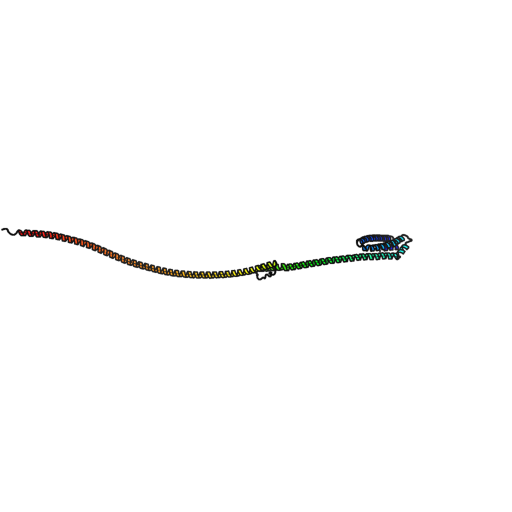A . ARG A 1 89 ? 50.032 8.030 -84.522 1.00 81.12 89 ARG A CA 1
ATOM 693 C C . ARG A 1 89 ? 50.577 8.316 -83.113 1.00 81.12 89 ARG A C 1
ATOM 695 O O . ARG A 1 89 ? 49.861 8.123 -82.137 1.00 81.12 89 ARG A O 1
ATOM 702 N N . GLY A 1 90 ? 51.798 8.842 -82.999 1.00 83.56 90 GLY A N 1
ATOM 703 C CA . GLY A 1 90 ? 52.427 9.142 -81.710 1.00 83.56 90 GLY A CA 1
ATOM 704 C C . GLY A 1 90 ? 51.690 10.186 -80.856 1.00 83.56 90 GLY A C 1
ATOM 705 O O . GLY A 1 90 ? 51.658 10.040 -79.638 1.00 83.56 90 GLY A O 1
ATOM 706 N N . SER A 1 91 ? 51.054 11.209 -81.451 1.00 84.44 91 SER A N 1
ATOM 707 C CA . SER A 1 91 ? 50.277 12.202 -80.675 1.00 84.44 91 SER A CA 1
ATOM 708 C C . SER A 1 91 ? 49.030 11.557 -80.059 1.00 84.44 91 SER A C 1
ATOM 710 O O . SER A 1 91 ? 48.766 11.694 -78.863 1.00 84.44 91 SER A O 1
ATOM 712 N N . THR A 1 92 ? 48.301 10.776 -80.864 1.00 86.94 92 THR A N 1
ATOM 713 C CA . THR A 1 92 ? 47.087 10.073 -80.432 1.00 86.94 92 THR A CA 1
ATOM 714 C C . THR A 1 92 ? 47.373 8.992 -79.393 1.00 86.94 92 THR A C 1
ATOM 716 O O . THR A 1 92 ? 46.638 8.909 -78.415 1.00 86.94 92 THR A O 1
ATOM 719 N N . GLU A 1 93 ? 48.458 8.225 -79.543 1.00 90.56 93 GLU A N 1
ATOM 720 C CA . GLU A 1 93 ? 48.861 7.182 -78.584 1.00 90.56 93 GLU A CA 1
ATOM 721 C C . GLU A 1 93 ? 49.207 7.768 -77.209 1.00 90.56 93 GLU A C 1
ATOM 723 O O . GLU A 1 93 ? 48.799 7.233 -76.179 1.00 90.56 93 GLU A O 1
ATOM 728 N N . LEU A 1 94 ? 49.920 8.900 -77.169 1.00 90.56 94 LEU A N 1
ATOM 729 C CA . LEU A 1 94 ? 50.257 9.557 -75.906 1.00 90.56 94 LEU A CA 1
ATOM 730 C C . LEU A 1 94 ? 49.021 10.171 -75.230 1.00 90.56 94 LEU A C 1
ATOM 732 O O . LEU A 1 94 ? 48.877 10.060 -74.013 1.00 90.56 94 LEU A O 1
ATOM 736 N N . LEU A 1 95 ? 48.100 10.770 -75.992 1.00 91.94 95 LEU A N 1
ATOM 737 C CA . LEU A 1 95 ? 46.835 11.277 -75.444 1.00 91.94 95 LEU A CA 1
ATOM 738 C C . LEU A 1 95 ? 45.926 10.154 -74.931 1.00 91.94 95 LEU A C 1
ATOM 740 O O . LEU A 1 95 ? 45.288 10.307 -73.888 1.00 91.94 95 LEU A O 1
ATOM 744 N N . GLU A 1 96 ? 45.888 9.018 -75.624 1.00 93.00 96 GLU A N 1
ATOM 745 C CA . GLU A 1 96 ? 45.172 7.825 -75.174 1.00 93.00 96 GLU A CA 1
ATOM 746 C C . GLU A 1 96 ? 45.811 7.237 -73.908 1.00 93.00 96 GLU A C 1
ATOM 748 O O . GLU A 1 96 ? 45.102 6.892 -72.964 1.00 93.00 96 GLU A O 1
ATOM 753 N N . ALA A 1 97 ? 47.145 7.227 -73.814 1.00 93.56 97 ALA A N 1
ATOM 754 C CA . ALA A 1 97 ? 47.850 6.829 -72.599 1.00 93.56 97 ALA A CA 1
ATOM 755 C C . ALA A 1 97 ? 47.509 7.739 -71.406 1.00 93.56 97 ALA A C 1
ATOM 757 O O . ALA A 1 97 ? 47.274 7.235 -70.306 1.00 93.56 97 ALA A O 1
ATOM 758 N N . VAL A 1 98 ? 47.430 9.061 -71.608 1.00 94.75 98 VAL A N 1
ATOM 759 C CA . VAL A 1 98 ? 46.978 10.008 -70.570 1.00 94.75 98 VAL A CA 1
ATOM 760 C C . VAL A 1 98 ? 45.554 9.688 -70.129 1.00 94.75 98 VAL A C 1
ATOM 762 O O . VAL A 1 98 ? 45.290 9.608 -68.929 1.00 94.75 98 VAL A O 1
ATOM 765 N N . ARG A 1 99 ? 44.643 9.476 -71.085 1.00 94.56 99 ARG A N 1
ATOM 766 C CA . ARG A 1 99 ? 43.242 9.148 -70.805 1.00 94.56 99 ARG A CA 1
ATOM 767 C C . ARG A 1 99 ? 43.116 7.853 -70.005 1.00 94.56 99 ARG A C 1
ATOM 769 O O . ARG A 1 99 ? 42.536 7.872 -68.925 1.00 94.56 99 ARG A O 1
ATOM 776 N N . ASN A 1 100 ? 43.707 6.765 -70.489 1.00 95.25 100 ASN A N 1
ATOM 777 C CA . ASN A 1 100 ? 43.588 5.444 -69.872 1.00 95.25 100 ASN A CA 1
ATOM 778 C C . ASN A 1 100 ? 44.188 5.427 -68.459 1.00 95.25 100 ASN A C 1
ATOM 780 O O . ASN A 1 100 ? 43.593 4.876 -67.534 1.00 95.25 100 ASN A O 1
ATOM 784 N N . ARG A 1 101 ? 45.343 6.078 -68.257 1.00 95.19 101 ARG A N 1
ATOM 785 C CA . ARG A 1 101 ? 45.953 6.199 -66.923 1.00 95.19 101 ARG A CA 1
ATOM 786 C C . ARG A 1 101 ? 45.104 7.064 -65.990 1.00 95.19 101 ARG A C 1
ATOM 788 O O . ARG A 1 101 ? 44.973 6.733 -64.815 1.00 95.19 101 ARG A O 1
ATOM 795 N N . SER A 1 102 ? 44.509 8.146 -66.496 1.00 93.81 102 SER A N 1
ATOM 796 C CA . SER A 1 102 ? 43.629 9.020 -65.711 1.00 93.81 102 SER A CA 1
ATOM 797 C C . SER A 1 102 ? 42.340 8.307 -65.289 1.00 93.81 102 SER A C 1
ATOM 799 O O . SER A 1 102 ? 41.944 8.414 -64.128 1.00 93.81 102 SER A O 1
ATOM 801 N N . GLU A 1 103 ? 41.728 7.528 -66.185 1.00 93.81 103 GLU A N 1
ATOM 802 C CA . GLU A 1 103 ? 40.564 6.685 -65.882 1.00 93.81 103 GLU A CA 1
ATOM 803 C C . GLU A 1 103 ? 40.918 5.606 -64.841 1.00 93.81 103 GLU A C 1
ATOM 805 O O . GLU A 1 103 ? 40.199 5.436 -63.855 1.00 93.81 103 GLU A O 1
ATOM 810 N N . ALA A 1 104 ? 42.072 4.943 -64.986 1.00 92.19 104 ALA A N 1
ATOM 811 C CA . ALA A 1 104 ? 42.553 3.950 -64.024 1.00 92.19 104 ALA A CA 1
ATOM 812 C C . ALA A 1 104 ? 42.834 4.547 -62.633 1.00 92.19 104 ALA A C 1
ATOM 814 O O . ALA A 1 104 ? 42.544 3.909 -61.617 1.00 92.19 104 ALA A O 1
ATOM 815 N N . PHE A 1 105 ? 43.382 5.765 -62.572 1.00 93.75 105 PHE A N 1
ATOM 816 C CA . PHE A 1 105 ? 43.573 6.498 -61.321 1.00 93.75 105 PHE A CA 1
ATOM 817 C C . PHE A 1 105 ? 42.224 6.869 -60.687 1.00 93.75 105 PHE A C 1
ATOM 819 O O . PHE A 1 105 ? 41.991 6.562 -59.522 1.00 93.75 105 PHE A O 1
ATOM 826 N N . SER A 1 106 ? 41.290 7.440 -61.457 1.00 91.69 106 SER A N 1
ATOM 827 C CA . SER A 1 106 ? 39.950 7.796 -60.965 1.00 91.69 106 SER A CA 1
ATOM 828 C C . SER A 1 106 ? 39.188 6.585 -60.413 1.00 91.69 106 SER A C 1
ATOM 830 O O . SER A 1 106 ? 38.613 6.660 -59.324 1.00 91.69 106 SER A O 1
ATOM 832 N N . SER A 1 107 ? 39.250 5.443 -61.107 1.00 91.38 107 SER A N 1
ATOM 833 C CA . SER A 1 107 ? 38.637 4.193 -60.651 1.00 91.38 107 SER A CA 1
ATOM 834 C C . SER A 1 107 ? 39.254 3.673 -59.350 1.00 91.38 107 SER A C 1
ATOM 836 O O . SER A 1 107 ? 38.527 3.139 -58.513 1.00 91.38 107 SER A O 1
ATOM 838 N N . ALA A 1 108 ? 40.569 3.821 -59.158 1.00 89.69 108 ALA A N 1
ATOM 839 C CA . ALA A 1 108 ? 41.228 3.416 -57.918 1.00 89.69 108 ALA A CA 1
ATOM 840 C C . ALA A 1 108 ? 40.750 4.272 -56.734 1.00 89.69 108 ALA A C 1
ATOM 842 O O . ALA A 1 108 ? 40.334 3.735 -55.709 1.00 89.69 108 ALA A O 1
ATOM 843 N N . ILE A 1 109 ? 40.701 5.598 -56.907 1.00 89.19 109 ILE A N 1
ATOM 844 C CA . ILE A 1 109 ? 40.196 6.531 -55.887 1.00 89.19 109 ILE A CA 1
ATOM 845 C C . ILE A 1 109 ? 38.727 6.240 -55.534 1.00 89.19 109 ILE A C 1
ATOM 847 O O . ILE A 1 109 ? 38.350 6.292 -54.362 1.00 89.19 109 ILE A O 1
ATOM 851 N N . ALA A 1 110 ? 37.894 5.898 -56.522 1.00 87.88 110 ALA A N 1
ATOM 852 C CA . ALA A 1 110 ? 36.504 5.512 -56.285 1.00 87.88 110 ALA A CA 1
ATOM 853 C C . ALA A 1 110 ? 36.386 4.237 -55.425 1.00 87.88 110 ALA A C 1
ATOM 855 O O . ALA A 1 110 ? 35.561 4.201 -54.510 1.00 87.88 110 ALA A O 1
ATOM 856 N N . GLY A 1 111 ? 37.244 3.235 -55.654 1.00 85.69 111 GLY A N 1
ATOM 857 C CA . GLY A 1 111 ? 37.271 1.990 -54.874 1.00 85.69 111 GLY A CA 1
ATOM 858 C C . GLY A 1 111 ? 37.660 2.182 -53.401 1.00 85.69 111 GLY A C 1
ATOM 859 O O . GLY A 1 111 ? 37.087 1.549 -52.512 1.00 85.69 111 GLY A O 1
ATOM 860 N N . HIS A 1 112 ? 38.576 3.110 -53.108 1.00 84.12 112 HIS A N 1
ATOM 861 C CA . HIS A 1 112 ? 38.955 3.435 -51.723 1.00 84.12 112 HIS A CA 1
ATOM 862 C C . HIS A 1 112 ? 37.804 4.066 -50.925 1.00 84.12 112 HIS A C 1
ATOM 864 O O . HIS A 1 112 ? 37.645 3.800 -49.729 1.00 84.12 112 HIS A O 1
ATOM 870 N N . ARG A 1 113 ? 36.947 4.859 -51.584 1.00 76.50 113 ARG A N 1
ATOM 871 C CA . ARG A 1 113 ? 35.757 5.449 -50.948 1.00 76.50 113 ARG A CA 1
ATOM 872 C C . ARG A 1 113 ? 34.725 4.388 -50.584 1.00 76.50 113 ARG A C 1
ATOM 874 O O . ARG A 1 113 ? 34.188 4.431 -49.482 1.00 76.50 113 ARG A O 1
ATOM 881 N N . THR A 1 114 ? 34.465 3.432 -51.474 1.00 79.56 114 THR A N 1
ATOM 882 C CA . THR A 1 114 ? 33.482 2.368 -51.219 1.00 79.56 114 THR A CA 1
ATOM 883 C C . THR A 1 114 ? 33.917 1.461 -50.071 1.00 79.56 114 THR A C 1
ATOM 885 O O . THR A 1 114 ? 33.112 1.194 -49.182 1.00 79.56 114 THR A O 1
ATOM 888 N N . ALA A 1 115 ? 35.199 1.084 -50.023 1.00 78.06 115 ALA A N 1
ATOM 889 C CA . ALA A 1 115 ? 35.742 0.267 -48.935 1.00 78.06 115 ALA A CA 1
ATOM 890 C C . ALA A 1 115 ? 35.664 0.982 -47.571 1.00 78.06 115 ALA A C 1
ATOM 892 O O . ALA A 1 115 ? 35.313 0.377 -46.558 1.00 78.06 115 ALA A O 1
ATOM 893 N N . SER A 1 116 ? 35.929 2.293 -47.544 1.00 76.06 116 SER A N 1
ATOM 894 C CA . SER A 1 116 ? 35.857 3.094 -46.314 1.00 76.06 116 SER A CA 1
ATOM 895 C C . SER A 1 116 ? 34.424 3.245 -45.781 1.00 76.06 116 SER A C 1
ATOM 897 O O . SER A 1 116 ? 34.209 3.228 -44.570 1.00 76.06 116 SER A O 1
ATOM 899 N N . VAL A 1 117 ? 33.429 3.361 -46.667 1.00 76.62 117 VAL A N 1
ATOM 900 C CA . VAL A 1 117 ? 32.006 3.468 -46.289 1.00 76.62 117 VAL A CA 1
ATOM 901 C C . VAL A 1 117 ? 31.465 2.147 -45.732 1.00 76.62 117 VAL A C 1
ATOM 903 O O . VAL A 1 117 ? 30.682 2.147 -44.782 1.00 76.62 117 VAL A O 1
ATOM 906 N N . GLU A 1 118 ? 31.902 1.011 -46.273 1.00 76.94 118 GLU A N 1
ATOM 907 C CA . GLU A 1 118 ? 31.478 -0.318 -45.815 1.00 76.94 118 GLU A CA 1
ATOM 908 C C . GLU A 1 118 ? 31.941 -0.620 -44.377 1.00 76.94 118 GLU A C 1
ATOM 910 O O . GLU A 1 118 ? 31.164 -1.115 -43.550 1.00 76.94 118 GLU A O 1
ATOM 915 N N . LEU A 1 119 ? 33.171 -0.218 -44.038 1.00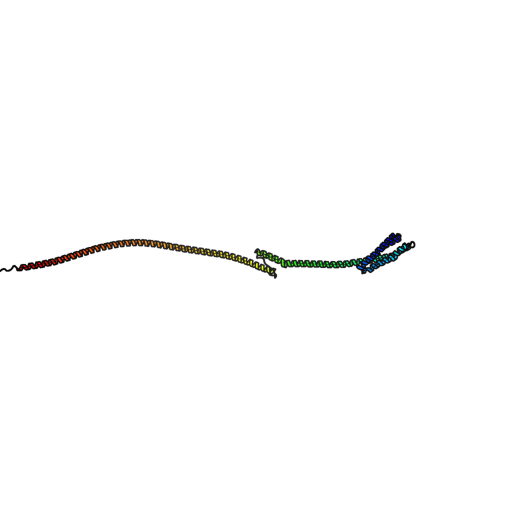 75.00 119 LEU A N 1
ATOM 916 C CA . LEU A 1 119 ? 33.703 -0.280 -42.672 1.00 75.00 119 LEU A CA 1
ATOM 917 C C . LEU A 1 119 ? 32.905 0.608 -41.700 1.00 75.00 119 LEU A C 1
ATOM 919 O O . LEU A 1 119 ? 32.582 0.175 -40.591 1.00 75.00 119 LEU A O 1
ATOM 923 N N . GLN A 1 120 ? 32.537 1.826 -42.114 1.00 78.69 120 GLN A N 1
ATOM 924 C CA . GLN A 1 120 ? 31.757 2.752 -41.281 1.00 78.69 120 GLN A CA 1
ATOM 925 C C . GLN A 1 120 ? 30.332 2.251 -41.016 1.00 78.69 120 GLN A C 1
ATOM 927 O O . GLN A 1 120 ? 29.868 2.284 -39.875 1.00 78.69 120 GLN A O 1
ATOM 932 N N . ASN A 1 121 ? 29.647 1.736 -42.039 1.00 78.25 121 ASN A N 1
ATOM 933 C CA . ASN A 1 121 ? 28.291 1.201 -41.892 1.00 78.25 121 ASN A CA 1
ATOM 934 C C . ASN A 1 121 ? 28.257 -0.030 -40.977 1.00 78.25 121 ASN A C 1
ATOM 936 O O . ASN A 1 121 ? 27.354 -0.165 -40.148 1.00 78.25 121 ASN A O 1
ATOM 940 N N . SER A 1 122 ? 29.275 -0.890 -41.070 1.00 78.00 122 SER A N 1
ATOM 941 C CA . SER A 1 122 ? 29.417 -2.051 -40.188 1.00 78.00 122 SER A CA 1
ATOM 942 C C . SER A 1 122 ? 29.578 -1.624 -38.725 1.00 78.00 122 SER A C 1
ATOM 944 O O . SER A 1 122 ? 28.876 -2.141 -37.853 1.00 78.00 122 SER A O 1
ATOM 946 N N . ALA A 1 123 ? 30.416 -0.616 -38.451 1.00 79.25 123 ALA A N 1
ATOM 947 C CA . ALA A 1 123 ? 30.600 -0.077 -37.103 1.00 79.25 123 ALA A CA 1
ATOM 948 C C . ALA A 1 123 ? 29.314 0.552 -36.534 1.00 79.25 123 ALA A C 1
ATOM 950 O O . ALA A 1 123 ? 28.951 0.289 -35.385 1.00 79.25 123 ALA A O 1
ATOM 951 N N . LEU A 1 124 ? 28.581 1.328 -37.339 1.00 84.62 124 LEU A N 1
ATOM 952 C CA . LEU A 1 124 ? 27.314 1.938 -36.920 1.00 84.62 124 LEU A CA 1
ATOM 953 C C . LEU A 1 124 ? 26.232 0.892 -36.618 1.00 84.62 124 LEU A C 1
ATOM 955 O O . LEU A 1 124 ? 25.482 1.054 -35.655 1.00 84.62 124 LEU A O 1
ATOM 959 N N . SER A 1 125 ? 26.166 -0.195 -37.391 1.00 83.75 125 SER A N 1
ATOM 960 C CA . SER A 1 125 ? 25.193 -1.270 -37.157 1.00 83.75 125 SER A CA 1
ATOM 961 C C . SER A 1 125 ? 25.401 -1.965 -35.805 1.00 83.75 125 SER A C 1
ATOM 963 O O . SER A 1 125 ? 24.434 -2.240 -35.093 1.00 83.75 125 SER A O 1
ATOM 965 N N . LEU A 1 126 ? 26.659 -2.168 -35.400 1.00 87.06 126 LEU A N 1
ATOM 966 C CA . LEU A 1 126 ? 27.007 -2.760 -34.110 1.00 87.06 126 LEU A CA 1
ATOM 967 C C . LEU A 1 126 ? 26.596 -1.846 -32.950 1.00 87.06 126 LEU A C 1
ATOM 969 O O . LEU A 1 126 ? 25.997 -2.318 -31.983 1.00 87.06 126 LEU A O 1
ATOM 973 N N . VAL A 1 127 ? 26.842 -0.536 -33.068 1.00 88.75 127 VAL A N 1
ATOM 974 C CA . VAL A 1 127 ? 26.407 0.455 -32.067 1.00 88.75 127 VAL A CA 1
ATOM 975 C C . VAL A 1 127 ? 24.882 0.451 -31.915 1.00 88.75 127 VAL A C 1
ATOM 977 O O . VAL A 1 127 ? 24.381 0.401 -30.791 1.00 88.75 127 VAL A O 1
ATOM 980 N N . TRP A 1 128 ? 24.136 0.432 -33.024 1.00 91.31 128 TRP A N 1
ATOM 981 C CA . TRP A 1 128 ? 22.671 0.359 -33.002 1.00 91.31 128 TRP A CA 1
ATOM 982 C C . TRP A 1 128 ? 22.144 -0.927 -32.359 1.00 91.31 128 TRP A C 1
ATOM 984 O O . TRP A 1 128 ? 21.221 -0.864 -31.548 1.00 91.31 128 TRP A O 1
ATOM 994 N N . MET A 1 129 ? 22.738 -2.086 -32.663 1.00 90.50 129 MET A N 1
ATOM 995 C CA . MET A 1 129 ? 22.340 -3.355 -32.043 1.00 90.50 129 MET A CA 1
ATOM 996 C C . MET A 1 129 ? 22.554 -3.343 -30.526 1.00 90.50 129 MET A C 1
ATOM 998 O O . MET A 1 129 ? 21.668 -3.769 -29.787 1.00 90.50 129 MET A O 1
ATOM 1002 N N . ILE A 1 130 ? 23.685 -2.813 -30.048 1.00 93.81 130 ILE A N 1
ATOM 1003 C CA . ILE A 1 130 ? 23.957 -2.685 -28.607 1.00 93.81 130 ILE A CA 1
ATOM 1004 C C . ILE A 1 130 ? 22.967 -1.716 -27.946 1.00 93.81 130 ILE A C 1
ATOM 1006 O O . ILE A 1 130 ? 22.452 -2.004 -26.862 1.00 93.81 130 ILE A O 1
ATOM 1010 N N . ALA A 1 131 ? 22.662 -0.587 -28.589 1.00 93.25 131 ALA A N 1
ATOM 1011 C CA . ALA A 1 131 ? 21.693 0.381 -28.078 1.00 93.25 131 ALA A CA 1
ATOM 1012 C C . ALA A 1 131 ? 20.284 -0.228 -27.946 1.00 93.25 131 ALA A C 1
ATOM 1014 O O . ALA A 1 131 ? 19.642 -0.085 -26.907 1.00 93.25 131 ALA A O 1
ATOM 1015 N N . VAL A 1 132 ? 19.821 -0.975 -28.953 1.00 95.56 132 VAL A N 1
ATOM 1016 C CA . VAL A 1 132 ? 18.509 -1.642 -28.910 1.00 95.56 132 VAL A CA 1
ATOM 1017 C C . VAL A 1 132 ? 18.494 -2.778 -27.886 1.00 95.56 132 VAL A C 1
ATOM 1019 O O . VAL A 1 132 ? 17.541 -2.890 -27.117 1.00 95.56 132 VAL A O 1
ATOM 1022 N N . ALA A 1 133 ? 19.550 -3.593 -27.824 1.00 94.94 133 ALA A N 1
ATOM 1023 C CA . ALA A 1 133 ? 19.647 -4.692 -26.865 1.00 94.94 133 ALA A CA 1
ATOM 1024 C C . ALA A 1 133 ? 19.661 -4.191 -25.412 1.00 94.94 133 ALA A C 1
ATOM 1026 O O . ALA A 1 133 ? 18.962 -4.739 -24.561 1.00 94.94 133 ALA A O 1
ATOM 1027 N N . SER A 1 134 ? 20.412 -3.123 -25.127 1.00 94.75 134 SER A N 1
ATOM 1028 C CA . SER A 1 134 ? 20.447 -2.513 -23.793 1.00 94.75 134 SER A CA 1
ATOM 1029 C C . SER A 1 134 ? 19.110 -1.872 -23.415 1.00 94.75 134 SER A C 1
ATOM 1031 O O . SER A 1 134 ? 18.629 -2.100 -22.306 1.00 94.75 134 SER A O 1
ATOM 1033 N N . ALA A 1 135 ? 18.458 -1.154 -24.336 1.00 95.44 135 ALA A N 1
ATOM 1034 C CA . ALA A 1 135 ? 17.124 -0.603 -24.107 1.00 95.44 135 ALA A CA 1
ATOM 1035 C C . ALA A 1 135 ? 16.094 -1.707 -23.810 1.00 95.44 135 ALA A C 1
ATOM 1037 O O . ALA A 1 135 ? 15.364 -1.618 -22.823 1.00 95.44 135 ALA A O 1
ATOM 1038 N N . ALA A 1 136 ? 16.089 -2.785 -24.600 1.00 96.19 136 ALA A N 1
ATOM 1039 C CA . ALA A 1 136 ? 15.204 -3.928 -24.390 1.00 96.19 136 ALA A CA 1
ATOM 1040 C C . ALA A 1 136 ? 15.442 -4.605 -23.029 1.00 96.19 136 ALA A C 1
ATOM 1042 O O . ALA A 1 136 ? 14.482 -4.940 -22.328 1.00 96.19 136 ALA A O 1
ATOM 1043 N N . LEU A 1 137 ? 16.706 -4.766 -22.621 1.00 96.69 137 LEU A N 1
ATOM 1044 C CA . LEU A 1 137 ? 17.060 -5.320 -21.314 1.00 96.69 137 LEU A CA 1
ATOM 1045 C C . LEU A 1 137 ? 16.545 -4.434 -20.171 1.00 96.69 137 LEU A C 1
ATOM 1047 O O . LEU A 1 137 ? 15.903 -4.941 -19.254 1.00 96.69 137 LEU A O 1
ATOM 1051 N N . ILE A 1 138 ? 16.768 -3.118 -20.245 1.00 97.06 138 ILE A N 1
ATOM 1052 C CA . ILE A 1 138 ? 16.311 -2.160 -19.227 1.00 97.06 138 ILE A CA 1
ATOM 1053 C C . ILE A 1 138 ? 14.786 -2.188 -19.106 1.00 97.06 138 ILE A C 1
ATOM 1055 O O . ILE A 1 138 ? 14.265 -2.290 -17.996 1.00 97.06 138 ILE A O 1
ATOM 1059 N N . THR A 1 139 ? 14.060 -2.151 -20.226 1.00 96.88 139 THR A N 1
ATOM 1060 C CA . THR A 1 139 ? 12.593 -2.222 -20.217 1.00 96.88 139 THR A CA 1
ATOM 1061 C C . THR A 1 139 ? 12.102 -3.536 -19.616 1.00 96.88 139 THR A C 1
ATOM 1063 O O . THR A 1 139 ? 11.189 -3.526 -18.794 1.00 96.88 139 THR A O 1
ATOM 1066 N N . THR A 1 140 ? 12.732 -4.661 -19.960 1.00 97.06 140 THR A N 1
ATOM 1067 C CA . THR A 1 140 ? 12.360 -5.978 -19.423 1.00 97.06 140 THR A CA 1
ATOM 1068 C C . THR A 1 140 ? 12.564 -6.041 -17.911 1.00 97.06 140 THR A C 1
ATOM 1070 O O . THR A 1 140 ? 11.668 -6.474 -17.187 1.00 97.06 140 THR A O 1
ATOM 1073 N N . VAL A 1 141 ? 13.705 -5.553 -17.414 1.00 97.31 141 VAL A N 1
ATOM 1074 C CA . VAL A 1 141 ? 13.994 -5.496 -15.973 1.00 97.31 141 VAL A CA 1
ATOM 1075 C C . VAL A 1 141 ? 13.020 -4.560 -15.257 1.00 97.31 141 VAL A C 1
ATOM 1077 O O . VAL A 1 141 ? 12.499 -4.923 -14.206 1.00 97.31 141 VAL A O 1
ATOM 1080 N N . ALA A 1 142 ? 12.714 -3.392 -15.827 1.00 97.00 142 ALA A N 1
ATOM 1081 C CA . ALA A 1 142 ? 11.766 -2.446 -15.242 1.00 97.00 142 ALA A CA 1
ATOM 1082 C C . ALA A 1 142 ? 10.348 -3.032 -15.136 1.00 97.00 142 ALA A C 1
ATOM 1084 O O . ALA A 1 142 ? 9.714 -2.922 -14.087 1.00 97.00 142 ALA A O 1
ATOM 1085 N N . VAL A 1 143 ? 9.866 -3.704 -16.188 1.00 97.25 143 VAL A N 1
ATOM 1086 C CA . VAL A 1 143 ? 8.559 -4.381 -16.183 1.00 97.25 143 VAL A CA 1
ATOM 1087 C C . VAL A 1 143 ? 8.542 -5.525 -15.171 1.00 97.25 143 VAL A C 1
ATOM 1089 O O . VAL A 1 143 ? 7.584 -5.645 -14.408 1.00 97.25 143 VAL A O 1
ATOM 1092 N N . LEU A 1 144 ? 9.605 -6.333 -15.115 1.00 97.00 144 LEU A N 1
ATOM 1093 C CA . LEU A 1 144 ? 9.719 -7.436 -14.164 1.00 97.00 144 LEU A CA 1
ATOM 1094 C C . LEU A 1 144 ? 9.710 -6.932 -12.715 1.00 97.00 144 LEU A C 1
ATOM 1096 O O . LEU A 1 144 ? 8.938 -7.435 -11.903 1.00 97.00 144 LEU A O 1
ATOM 1100 N N . LEU A 1 145 ? 10.517 -5.917 -12.394 1.00 96.81 145 LEU A N 1
ATOM 1101 C CA . LEU A 1 145 ? 10.553 -5.315 -11.059 1.00 96.81 145 LEU A CA 1
ATOM 1102 C C . LEU A 1 145 ? 9.219 -4.658 -10.695 1.00 96.81 145 LEU A C 1
ATOM 1104 O O . LEU A 1 145 ? 8.757 -4.814 -9.567 1.00 96.81 145 LEU A O 1
ATOM 1108 N N . GLY A 1 146 ? 8.568 -3.978 -11.644 1.00 96.56 146 GLY A N 1
ATOM 1109 C CA . GLY A 1 146 ? 7.233 -3.412 -11.449 1.00 96.56 146 GLY A CA 1
ATOM 1110 C C . GLY A 1 146 ? 6.186 -4.485 -11.140 1.00 96.56 146 GLY A C 1
ATOM 1111 O O . GLY A 1 146 ? 5.409 -4.337 -10.197 1.00 96.56 146 GLY A O 1
ATOM 1112 N N . PHE A 1 147 ? 6.206 -5.596 -11.880 1.00 97.31 147 PHE A N 1
ATOM 1113 C CA . PHE A 1 147 ? 5.322 -6.738 -11.651 1.00 97.31 147 PHE A CA 1
ATOM 1114 C C . PHE A 1 147 ? 5.583 -7.408 -10.293 1.00 97.31 147 PHE A C 1
ATOM 1116 O O . PHE A 1 147 ? 4.638 -7.640 -9.539 1.00 97.31 147 PHE A O 1
ATOM 1123 N N . LEU A 1 148 ? 6.852 -7.659 -9.945 1.00 95.56 148 LEU A N 1
ATOM 1124 C CA . LEU A 1 148 ? 7.239 -8.218 -8.646 1.00 95.56 148 LEU A CA 1
ATOM 1125 C C . LEU A 1 148 ? 6.808 -7.304 -7.496 1.00 95.56 148 LEU A C 1
ATOM 1127 O O . LEU A 1 148 ? 6.205 -7.785 -6.544 1.00 95.56 148 LEU A O 1
ATOM 1131 N N . ASN A 1 149 ? 7.055 -5.996 -7.588 1.00 94.88 149 ASN A N 1
ATOM 1132 C CA . ASN A 1 149 ? 6.656 -5.039 -6.556 1.00 94.88 149 ASN A CA 1
ATOM 1133 C C . ASN A 1 149 ? 5.129 -4.992 -6.384 1.00 94.88 149 ASN A C 1
ATOM 1135 O O . ASN A 1 149 ? 4.621 -5.023 -5.263 1.00 94.88 149 ASN A O 1
ATOM 1139 N N . HIS A 1 150 ? 4.383 -4.986 -7.491 1.00 94.19 150 HIS A N 1
ATOM 1140 C CA . HIS A 1 150 ? 2.925 -5.012 -7.440 1.00 94.19 150 HIS A CA 1
ATOM 1141 C C . HIS A 1 150 ? 2.391 -6.298 -6.786 1.00 94.19 150 HIS A C 1
ATOM 1143 O O . HIS A 1 150 ? 1.525 -6.229 -5.913 1.00 94.19 150 HIS A O 1
ATOM 1149 N N . ALA A 1 151 ? 2.918 -7.462 -7.177 1.00 92.19 151 ALA A N 1
ATOM 1150 C CA . ALA A 1 151 ? 2.465 -8.760 -6.683 1.00 92.19 151 ALA A CA 1
ATOM 1151 C C . ALA A 1 151 ? 2.900 -9.043 -5.235 1.00 92.19 151 ALA A C 1
ATOM 1153 O O . ALA A 1 151 ? 2.122 -9.594 -4.456 1.00 92.19 151 ALA A O 1
ATOM 1154 N N . LEU A 1 152 ? 4.130 -8.672 -4.871 1.00 91.56 152 LEU A N 1
ATOM 1155 C CA . LEU A 1 152 ? 4.715 -8.985 -3.569 1.00 91.56 152 LEU A CA 1
ATOM 1156 C C . LEU A 1 152 ? 4.399 -7.935 -2.507 1.00 91.56 152 LEU A C 1
ATOM 1158 O O . LEU A 1 152 ? 4.316 -8.312 -1.344 1.00 91.56 152 LEU A O 1
ATOM 1162 N N . VAL A 1 153 ? 4.214 -6.663 -2.869 1.00 93.25 153 VAL A N 1
ATOM 1163 C CA . VAL A 1 153 ? 4.073 -5.566 -1.897 1.00 93.25 153 VAL A CA 1
ATOM 1164 C C . VAL A 1 153 ? 2.724 -4.873 -2.032 1.00 93.25 153 VAL A C 1
ATOM 1166 O O . VAL A 1 153 ? 1.915 -4.925 -1.107 1.00 93.25 153 VAL A O 1
ATOM 1169 N N . SER A 1 154 ? 2.445 -4.246 -3.179 1.00 94.44 154 SER A N 1
ATOM 1170 C CA . SER A 1 154 ? 1.276 -3.365 -3.312 1.00 94.44 154 SER A CA 1
ATOM 1171 C C . SER A 1 154 ? -0.049 -4.104 -3.123 1.00 94.44 154 SER A C 1
ATOM 1173 O O . SER A 1 154 ? -0.885 -3.656 -2.345 1.00 94.44 154 SER A O 1
ATOM 1175 N N . ARG A 1 155 ? -0.242 -5.248 -3.791 1.00 94.00 155 ARG A N 1
ATOM 1176 C CA . ARG A 1 155 ? -1.495 -6.013 -3.712 1.00 94.00 155 ARG A CA 1
ATOM 1177 C C . ARG A 1 155 ? -1.789 -6.534 -2.290 1.00 94.00 155 ARG A C 1
ATOM 1179 O O . ARG A 1 155 ? -2.901 -6.298 -1.820 1.00 94.00 155 ARG A O 1
ATOM 1186 N N . PRO A 1 156 ? -0.844 -7.184 -1.582 1.00 92.81 156 PRO A N 1
ATOM 1187 C CA . PRO A 1 156 ? -1.015 -7.559 -0.175 1.00 92.81 156 PRO A CA 1
ATOM 1188 C C . PRO A 1 156 ? -1.349 -6.390 0.759 1.00 92.81 156 PRO A C 1
ATOM 1190 O O . PRO A 1 156 ? -2.228 -6.516 1.607 1.00 92.81 156 PRO A O 1
ATOM 1193 N N . LEU A 1 157 ? -0.690 -5.237 0.591 1.00 93.69 157 LEU A N 1
ATOM 1194 C CA . LEU A 1 157 ? -0.967 -4.051 1.407 1.00 93.69 157 LEU A CA 1
ATOM 1195 C C . LEU A 1 157 ? -2.381 -3.510 1.177 1.00 93.69 157 LEU A C 1
ATOM 1197 O O . LEU A 1 157 ? -3.058 -3.151 2.138 1.00 93.69 157 LEU A O 1
ATOM 1201 N N . THR A 1 158 ? -2.851 -3.486 -0.073 1.00 94.50 158 THR A N 1
ATOM 1202 C CA . THR A 1 158 ? -4.237 -3.105 -0.381 1.00 94.50 158 THR A CA 1
ATOM 1203 C C . THR A 1 158 ? -5.230 -4.061 0.276 1.00 94.50 158 THR A C 1
ATOM 1205 O O . THR A 1 158 ? -6.173 -3.606 0.912 1.00 94.50 158 THR A O 1
ATOM 1208 N N . GLN A 1 159 ? -4.979 -5.372 0.220 1.00 92.62 159 GLN A N 1
ATOM 1209 C CA . GLN A 1 159 ? -5.827 -6.365 0.886 1.00 92.62 159 GLN A CA 1
ATOM 1210 C C . GLN A 1 159 ? -5.875 -6.168 2.408 1.00 92.62 159 GLN A C 1
ATOM 1212 O O . GLN A 1 159 ? -6.957 -6.211 2.988 1.00 92.62 159 GLN A O 1
ATOM 1217 N N . LEU A 1 160 ? -4.736 -5.912 3.063 1.00 93.06 160 LEU A N 1
ATOM 1218 C CA . LEU A 1 160 ? -4.709 -5.609 4.499 1.00 93.06 160 LEU A CA 1
ATOM 1219 C C . LEU A 1 160 ? -5.489 -4.331 4.832 1.00 93.06 160 LEU A C 1
ATOM 1221 O O . LEU A 1 160 ? -6.198 -4.297 5.838 1.00 93.06 160 LEU A O 1
ATOM 1225 N N . CYS A 1 161 ? -5.390 -3.299 3.990 1.00 94.00 161 CYS A N 1
ATOM 1226 C CA . CYS A 1 161 ? -6.150 -2.060 4.150 1.00 94.00 161 CYS A CA 1
ATOM 1227 C C . CYS A 1 161 ? -7.663 -2.322 4.069 1.00 94.00 161 CYS A C 1
ATOM 1229 O O . CYS A 1 161 ? -8.404 -1.928 4.970 1.00 94.00 161 CYS A O 1
ATOM 1231 N N . ASP A 1 162 ? -8.104 -3.072 3.056 1.00 94.00 162 ASP A N 1
ATOM 1232 C CA . ASP A 1 162 ? -9.514 -3.419 2.856 1.00 94.00 162 ASP A CA 1
ATOM 1233 C C . ASP A 1 162 ? -10.071 -4.237 4.032 1.00 94.00 162 ASP A C 1
ATOM 1235 O O . ASP A 1 162 ? -11.159 -3.951 4.536 1.00 94.00 162 ASP A O 1
ATOM 1239 N N . ILE A 1 163 ? -9.321 -5.238 4.510 1.00 93.19 163 ILE A N 1
ATOM 1240 C CA . ILE A 1 163 ? -9.714 -6.045 5.676 1.00 93.19 163 ILE A CA 1
ATOM 1241 C C . 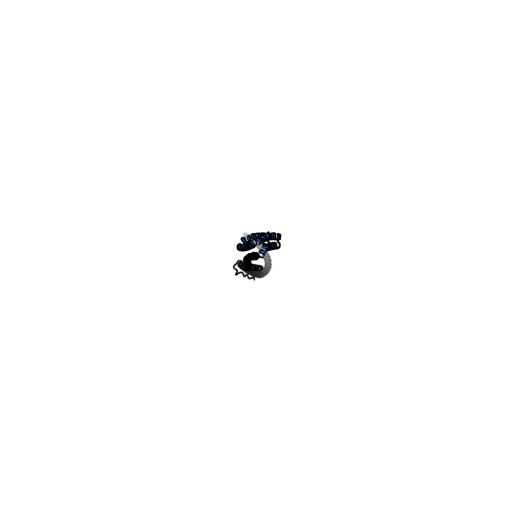ILE A 1 163 ? -9.814 -5.159 6.920 1.00 93.19 163 ILE A C 1
ATOM 1243 O O . ILE A 1 163 ? -10.795 -5.244 7.657 1.00 93.19 163 ILE A O 1
ATOM 1247 N N . THR A 1 164 ? -8.834 -4.280 7.140 1.00 93.75 164 THR A N 1
ATOM 1248 C CA . THR A 1 164 ? -8.835 -3.359 8.286 1.00 93.75 164 THR A CA 1
ATOM 1249 C C . THR A 1 164 ? -10.055 -2.439 8.250 1.00 93.75 164 THR A C 1
ATOM 1251 O O . THR A 1 164 ? -10.714 -2.250 9.271 1.00 93.75 164 THR A O 1
ATOM 1254 N N . GLN A 1 165 ? -10.410 -1.909 7.076 1.00 94.62 165 GLN A N 1
ATOM 1255 C CA . GLN A 1 165 ? -11.586 -1.056 6.913 1.00 94.62 165 GLN A CA 1
ATOM 1256 C C . GLN A 1 165 ? -12.892 -1.806 7.211 1.00 94.62 165 GLN A C 1
ATOM 1258 O O . GLN A 1 165 ? -13.777 -1.254 7.864 1.00 94.62 165 GLN A O 1
ATOM 1263 N N . LYS A 1 166 ? -13.011 -3.064 6.777 1.00 92.94 166 LYS A N 1
ATOM 1264 C CA . LYS A 1 166 ? -14.181 -3.908 7.068 1.00 92.94 166 LYS A CA 1
ATOM 1265 C C . LYS A 1 166 ? -14.284 -4.274 8.550 1.00 92.94 166 LYS A C 1
ATOM 1267 O O . LYS A 1 166 ? -15.355 -4.129 9.136 1.00 92.94 166 LYS A O 1
ATOM 1272 N N . LEU A 1 167 ? -13.169 -4.642 9.184 1.00 92.50 167 LEU A N 1
ATOM 1273 C CA . LEU A 1 167 ? -13.124 -4.905 10.627 1.00 92.50 167 LEU A CA 1
ATOM 1274 C C . LEU A 1 167 ? -13.506 -3.663 11.439 1.00 92.50 167 LEU A C 1
ATOM 1276 O O . LEU A 1 167 ? -14.251 -3.776 12.409 1.00 92.50 167 LEU A O 1
ATOM 1280 N N . ALA A 1 168 ? -13.075 -2.471 11.013 1.00 91.94 168 ALA A N 1
ATOM 1281 C CA . ALA A 1 168 ? -13.468 -1.209 11.640 1.00 91.94 168 ALA A CA 1
ATOM 1282 C C . ALA A 1 168 ? -14.974 -0.908 11.510 1.00 91.94 168 ALA A C 1
ATOM 1284 O O . ALA A 1 168 ? -15.543 -0.236 12.366 1.00 91.94 168 ALA A O 1
ATOM 1285 N N . GLN A 1 169 ? -15.635 -1.426 10.471 1.00 93.19 169 GLN A N 1
ATOM 1286 C CA . GLN A 1 169 ? -17.095 -1.375 10.311 1.00 93.19 169 GLN A CA 1
ATOM 1287 C C . GLN A 1 169 ? -17.814 -2.497 11.080 1.00 93.19 169 GLN A C 1
ATOM 1289 O O . GLN A 1 169 ? -19.043 -2.563 11.083 1.00 93.19 169 GLN A O 1
ATOM 1294 N N . GLY A 1 170 ? -17.062 -3.370 11.755 1.00 89.31 170 GLY A N 1
ATOM 1295 C CA . GLY A 1 170 ? -17.587 -4.486 12.527 1.00 89.31 170 GLY A CA 1
ATOM 1296 C C . GLY A 1 170 ? -17.905 -5.731 11.698 1.00 89.31 170 GLY A C 1
ATOM 1297 O O . GLY A 1 170 ? -18.599 -6.607 12.213 1.00 89.31 170 GLY A O 1
ATOM 1298 N N . ASP A 1 171 ? -17.429 -5.834 10.457 1.00 92.69 171 ASP A N 1
ATOM 1299 C CA . ASP A 1 171 ? -17.508 -7.064 9.662 1.00 92.69 171 ASP A CA 1
ATOM 1300 C C . ASP A 1 171 ? -16.339 -7.994 10.031 1.00 92.69 171 ASP A C 1
ATOM 1302 O O . ASP A 1 171 ? -15.187 -7.749 9.669 1.00 92.69 171 ASP A O 1
ATOM 1306 N N . THR A 1 172 ? -16.641 -9.052 10.788 1.00 90.94 172 THR A N 1
ATOM 1307 C CA . THR A 1 172 ? -15.668 -10.038 11.290 1.00 90.94 172 THR A CA 1
ATOM 1308 C C . THR A 1 172 ? -15.628 -11.337 10.478 1.00 90.94 172 THR A C 1
ATOM 1310 O O . THR A 1 172 ? -14.857 -12.237 10.822 1.00 90.94 172 THR A O 1
ATOM 1313 N N . ASP A 1 173 ? -16.412 -11.446 9.400 1.00 87.75 173 ASP A N 1
ATOM 1314 C CA . ASP A 1 173 ? -16.484 -12.653 8.554 1.00 87.75 173 ASP A CA 1
ATOM 1315 C C . ASP A 1 173 ? -15.349 -12.730 7.521 1.00 87.75 173 ASP A C 1
ATOM 1317 O O . ASP A 1 173 ? -15.205 -13.712 6.792 1.00 87.75 173 ASP A O 1
ATOM 1321 N N . GLN A 1 174 ? -14.507 -11.701 7.453 1.00 80.75 174 GLN A N 1
ATOM 1322 C CA . GLN A 1 174 ? -13.390 -11.644 6.518 1.00 80.75 174 GLN A CA 1
ATOM 1323 C C . GLN A 1 174 ? -12.235 -12.543 6.981 1.00 80.75 174 GLN A C 1
ATOM 1325 O O . GLN A 1 174 ? -11.701 -12.381 8.078 1.00 80.75 174 GLN A O 1
ATOM 1330 N N . SER A 1 175 ? -11.807 -13.467 6.118 1.00 76.69 175 SER A N 1
ATOM 1331 C CA . SER A 1 175 ? -10.641 -14.318 6.367 1.00 76.69 175 SER A CA 1
ATOM 1332 C C . SER A 1 175 ? -9.336 -13.559 6.115 1.00 76.69 175 SER A C 1
ATOM 1334 O O . SER A 1 175 ? -9.119 -13.051 5.010 1.00 76.69 175 SER A O 1
ATOM 1336 N N . VAL A 1 176 ? -8.432 -13.543 7.095 1.00 79.19 176 VAL A N 1
ATOM 1337 C CA . VAL A 1 176 ? -7.092 -12.956 6.956 1.00 79.19 176 VAL A CA 1
ATOM 1338 C C . VAL A 1 176 ? -6.104 -14.023 6.463 1.00 79.19 176 VAL A C 1
ATOM 1340 O O . VAL A 1 176 ? -5.374 -14.628 7.242 1.00 79.19 176 VAL A O 1
ATOM 1343 N N . ASP A 1 177 ? -6.077 -14.297 5.154 1.00 76.19 177 ASP A N 1
ATOM 1344 C CA . ASP A 1 177 ? -5.203 -15.334 4.566 1.00 76.19 177 ASP A CA 1
ATOM 1345 C C . ASP A 1 177 ? -3.768 -14.830 4.315 1.00 76.19 177 ASP A C 1
ATOM 1347 O O . ASP A 1 177 ? -3.315 -14.671 3.181 1.00 76.19 177 ASP A O 1
ATOM 1351 N N . PHE A 1 178 ? -3.047 -14.539 5.400 1.00 81.25 178 PHE A N 1
ATOM 1352 C CA . PHE A 1 178 ? -1.636 -14.126 5.361 1.00 81.25 178 PHE A CA 1
ATOM 1353 C C . PHE A 1 178 ? -0.701 -15.047 6.160 1.00 81.25 178 PHE A C 1
ATOM 1355 O O . PHE A 1 178 ? 0.516 -14.875 6.110 1.00 81.25 178 PHE A O 1
ATOM 1362 N N . GLY A 1 179 ? -1.231 -16.071 6.840 1.00 68.06 179 GLY A N 1
ATOM 1363 C CA . GLY A 1 179 ? -0.481 -16.907 7.791 1.00 68.06 179 GLY A CA 1
ATOM 1364 C C . GLY A 1 179 ? 0.651 -17.760 7.200 1.00 68.06 179 GLY A C 1
ATOM 1365 O O . GLY A 1 179 ? 1.487 -18.265 7.942 1.00 68.06 179 GLY A O 1
ATOM 1366 N N . LYS A 1 180 ? 0.722 -17.919 5.871 1.00 78.75 180 LYS A N 1
ATOM 1367 C CA . LYS A 1 180 ? 1.830 -18.625 5.192 1.00 78.75 180 LYS A CA 1
ATOM 1368 C C . LYS A 1 180 ? 3.008 -17.717 4.837 1.00 78.75 180 LYS A C 1
ATOM 1370 O O . LYS A 1 180 ? 4.027 -18.206 4.354 1.00 78.75 180 LYS A O 1
ATOM 1375 N N . ARG A 1 181 ? 2.863 -16.404 5.018 1.00 85.62 181 ARG A N 1
ATOM 1376 C CA . ARG A 1 181 ? 3.865 -15.413 4.639 1.00 85.62 181 ARG A CA 1
ATOM 1377 C C . ARG A 1 181 ? 4.751 -15.088 5.844 1.00 85.62 181 ARG A C 1
ATOM 1379 O O . ARG A 1 181 ? 4.242 -14.783 6.914 1.00 85.62 181 ARG A O 1
ATOM 1386 N N . SER A 1 182 ? 6.070 -15.163 5.672 1.00 90.00 182 SER A N 1
ATOM 1387 C CA . SER A 1 182 ? 7.049 -15.040 6.770 1.00 90.00 182 SER A CA 1
ATOM 1388 C C . SER A 1 182 ? 7.744 -13.674 6.853 1.00 90.00 182 SER A C 1
ATOM 1390 O O . SER A 1 182 ? 8.824 -13.582 7.426 1.00 90.00 182 SER A O 1
ATOM 1392 N N . ASP A 1 183 ? 7.166 -12.632 6.258 1.00 91.56 183 ASP A N 1
ATOM 1393 C CA . ASP A 1 183 ? 7.707 -11.269 6.287 1.00 91.56 183 ASP A CA 1
ATOM 1394 C C . ASP A 1 183 ? 6.848 -10.325 7.149 1.00 91.56 183 ASP A C 1
ATOM 1396 O O . ASP A 1 183 ? 5.929 -10.746 7.863 1.00 91.56 183 ASP A O 1
ATOM 1400 N N . GLU A 1 184 ? 7.151 -9.030 7.102 1.00 92.75 184 GLU A N 1
ATOM 1401 C CA . GLU A 1 184 ? 6.449 -7.995 7.858 1.00 92.75 184 GLU A CA 1
ATOM 1402 C C . GLU A 1 184 ? 4.965 -7.920 7.478 1.00 92.75 184 GLU A C 1
ATOM 1404 O O . GLU A 1 184 ? 4.116 -7.747 8.351 1.00 92.75 184 GLU A O 1
ATOM 1409 N N . ILE A 1 185 ? 4.629 -8.120 6.198 1.00 92.88 185 ILE A N 1
ATOM 1410 C CA . ILE A 1 185 ? 3.239 -8.135 5.718 1.00 92.88 185 ILE A CA 1
ATOM 1411 C C . ILE A 1 185 ? 2.496 -9.341 6.305 1.00 92.88 185 ILE A C 1
ATOM 1413 O O . ILE A 1 185 ? 1.360 -9.207 6.760 1.00 92.88 185 ILE A O 1
ATOM 1417 N N . GLY A 1 186 ? 3.142 -10.510 6.348 1.00 92.19 186 GLY A N 1
ATOM 1418 C CA . GLY A 1 186 ? 2.604 -11.693 7.024 1.00 92.19 186 GLY A CA 1
ATOM 1419 C C . GLY A 1 186 ? 2.359 -11.461 8.517 1.00 92.19 186 GLY A C 1
ATOM 1420 O O . GLY A 1 186 ? 1.295 -11.797 9.037 1.00 92.19 186 GLY A O 1
ATOM 1421 N N . SER A 1 187 ? 3.305 -10.803 9.190 1.00 92.38 187 SER A N 1
ATOM 1422 C CA . SER A 1 187 ? 3.200 -10.452 10.613 1.00 92.38 187 SER A CA 1
ATOM 1423 C C . SER A 1 187 ? 2.045 -9.482 10.889 1.00 92.38 187 SER A C 1
ATOM 1425 O O . SER A 1 187 ? 1.311 -9.657 11.862 1.00 92.38 187 SER A O 1
ATOM 1427 N N . MET A 1 188 ? 1.831 -8.493 10.011 1.00 92.12 188 MET A N 1
ATOM 1428 C CA . MET A 1 188 ? 0.666 -7.601 10.07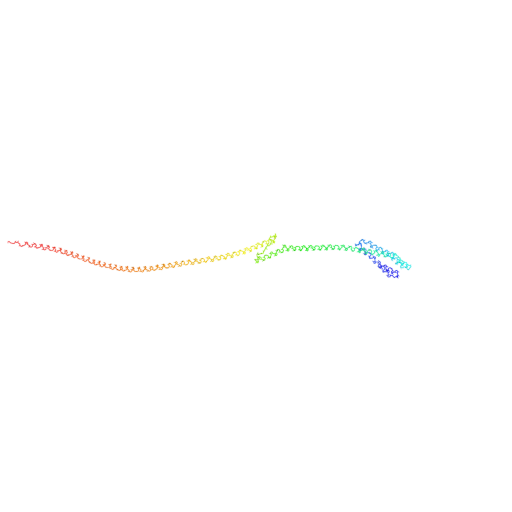6 1.00 92.12 188 MET A CA 1
ATOM 1429 C C . MET A 1 188 ? -0.647 -8.365 9.889 1.00 92.12 188 MET A C 1
ATOM 1431 O O . MET A 1 188 ? -1.605 -8.110 10.614 1.00 92.12 188 MET A O 1
ATOM 1435 N N . GLY A 1 189 ? -0.689 -9.321 8.958 1.00 92.38 189 GLY A N 1
ATOM 1436 C CA . GLY A 1 189 ? -1.847 -10.193 8.774 1.00 92.38 189 GLY A CA 1
ATOM 1437 C C . GLY A 1 189 ? -2.169 -11.016 10.024 1.00 92.38 189 GLY A C 1
ATOM 1438 O O . GLY A 1 189 ? -3.314 -11.039 10.459 1.00 92.38 189 GLY A O 1
ATOM 1439 N N . LEU A 1 190 ? -1.162 -11.616 10.665 1.00 91.12 190 LEU A N 1
ATOM 1440 C CA . LEU A 1 190 ? -1.351 -12.354 11.919 1.00 91.12 190 LEU A CA 1
ATOM 1441 C C . LEU A 1 190 ? -1.882 -11.450 13.046 1.00 91.12 190 LEU A C 1
ATOM 1443 O O . LEU A 1 190 ? -2.790 -11.832 13.780 1.00 91.12 190 LEU A O 1
ATOM 1447 N N . ALA A 1 191 ? -1.350 -10.232 13.165 1.00 91.50 191 ALA A N 1
ATOM 1448 C CA . ALA A 1 191 ? -1.842 -9.257 14.135 1.00 91.50 191 ALA A CA 1
ATOM 1449 C C . ALA A 1 191 ? -3.305 -8.860 13.865 1.00 91.50 191 ALA A C 1
ATOM 1451 O O . ALA A 1 191 ? -4.083 -8.693 14.805 1.00 91.50 191 ALA A O 1
ATOM 1452 N N . LEU A 1 192 ? -3.690 -8.741 12.591 1.00 92.12 192 LEU A N 1
ATOM 1453 C CA . LEU A 1 192 ? -5.059 -8.426 12.191 1.00 92.12 192 LEU A CA 1
ATOM 1454 C C . LEU A 1 192 ? -6.028 -9.582 12.478 1.00 92.12 192 LEU A C 1
ATOM 1456 O O . LEU A 1 192 ? -7.174 -9.330 12.841 1.00 92.12 192 LEU A O 1
ATOM 1460 N N . ASP A 1 193 ? -5.565 -10.830 12.387 1.00 91.31 193 ASP A N 1
ATOM 1461 C CA . ASP A 1 193 ? -6.350 -12.007 12.772 1.00 91.31 193 ASP A CA 1
ATOM 1462 C C . ASP A 1 193 ? -6.608 -12.036 14.289 1.00 91.31 193 ASP A C 1
ATOM 1464 O O . ASP A 1 193 ? -7.749 -12.150 14.729 1.00 91.31 193 ASP A O 1
ATOM 1468 N N . VAL A 1 194 ? -5.580 -11.762 15.103 1.00 91.00 194 VAL A N 1
ATOM 1469 C CA . VAL A 1 194 ? -5.743 -11.589 16.560 1.00 91.00 194 VAL A CA 1
ATOM 1470 C C . VAL A 1 194 ? -6.686 -10.424 16.887 1.00 91.00 194 VAL A C 1
ATOM 1472 O O . VAL A 1 194 ? -7.474 -10.494 17.833 1.00 91.00 194 VAL A O 1
ATOM 1475 N N . PHE A 1 195 ? -6.626 -9.328 16.127 1.00 90.81 195 PHE A N 1
ATOM 1476 C CA . PHE A 1 195 ? -7.537 -8.198 16.306 1.00 90.81 195 PHE A CA 1
ATOM 1477 C C . PHE A 1 195 ? -8.991 -8.580 15.993 1.00 90.81 195 PHE A C 1
ATOM 1479 O O . PHE A 1 195 ? -9.888 -8.268 16.776 1.00 90.81 195 PHE A O 1
ATOM 1486 N N . ARG A 1 196 ? -9.220 -9.308 14.895 1.00 92.56 196 ARG A N 1
ATOM 1487 C CA . ARG A 1 196 ? -10.526 -9.870 14.533 1.00 92.56 196 ARG A CA 1
ATOM 1488 C C . ARG A 1 196 ? -11.066 -10.795 15.626 1.00 92.56 196 ARG A C 1
ATOM 1490 O O . ARG A 1 196 ? -12.215 -10.627 16.033 1.00 92.56 196 ARG A O 1
ATOM 1497 N N . ASP A 1 197 ? -10.250 -11.708 16.143 1.00 92.69 197 ASP A N 1
ATOM 1498 C CA . ASP A 1 197 ? -10.651 -12.627 17.214 1.00 92.69 197 ASP A CA 1
ATOM 1499 C C . ASP A 1 197 ? -11.042 -11.878 18.494 1.00 92.69 197 ASP A C 1
ATOM 1501 O O . ASP A 1 197 ? -12.048 -12.200 19.132 1.00 92.69 197 ASP A O 1
ATOM 1505 N N . ASN A 1 198 ? -10.299 -10.825 18.846 1.00 92.81 198 ASN A N 1
ATOM 1506 C CA . ASN A 1 198 ? -10.653 -9.967 19.974 1.00 92.81 198 ASN A CA 1
ATOM 1507 C C . ASN A 1 198 ? -11.979 -9.231 19.746 1.00 92.81 198 ASN A C 1
ATOM 1509 O O . ASN A 1 198 ? -12.780 -9.161 20.672 1.00 92.81 198 ASN A O 1
ATOM 1513 N N . LEU A 1 199 ? -12.256 -8.734 18.535 1.00 92.56 199 LEU A N 1
ATOM 1514 C CA . LEU A 1 199 ? -13.549 -8.110 18.221 1.00 92.56 199 LEU A CA 1
ATOM 1515 C C . LEU A 1 199 ? -14.718 -9.093 18.372 1.00 92.56 199 LEU A C 1
ATOM 1517 O O . LEU A 1 199 ? -15.748 -8.736 18.947 1.00 92.56 199 LEU A O 1
ATOM 1521 N N . ILE A 1 200 ? -14.557 -10.332 17.896 1.00 93.44 200 ILE A N 1
ATOM 1522 C CA . ILE A 1 200 ? -15.563 -11.393 18.060 1.00 93.44 200 ILE A CA 1
ATOM 1523 C C . ILE A 1 200 ? -15.783 -11.675 19.548 1.00 93.44 200 ILE A C 1
ATOM 1525 O O . ILE A 1 200 ? -16.923 -11.688 20.017 1.00 93.44 200 ILE A O 1
ATOM 1529 N N . ARG A 1 201 ? -14.695 -11.848 20.305 1.00 94.31 201 ARG A N 1
ATOM 1530 C CA . ARG A 1 201 ? -14.752 -12.119 21.742 1.00 94.31 201 ARG A CA 1
ATOM 1531 C C . ARG A 1 201 ? -15.400 -10.977 22.520 1.00 94.31 201 ARG A C 1
ATOM 1533 O O . ARG A 1 201 ? -16.220 -11.239 23.392 1.00 94.31 201 ARG A O 1
ATOM 1540 N N . THR A 1 202 ? -15.075 -9.724 22.209 1.00 93.12 202 THR A N 1
ATOM 1541 C CA . THR A 1 202 ? -15.698 -8.558 22.847 1.00 93.12 202 THR A CA 1
ATOM 1542 C C . THR A 1 202 ? -17.198 -8.522 22.580 1.00 93.12 202 THR A C 1
ATOM 1544 O O . THR A 1 202 ? -17.959 -8.361 23.527 1.00 93.12 202 THR A O 1
ATOM 1547 N N . ARG A 1 203 ? -17.646 -8.773 21.341 1.00 91.38 203 ARG A N 1
ATOM 1548 C CA . ARG A 1 203 ? -19.086 -8.874 21.043 1.00 91.38 203 ARG A CA 1
ATOM 1549 C C . ARG A 1 203 ? -19.781 -9.988 21.819 1.00 91.38 203 ARG A C 1
ATOM 1551 O O . ARG A 1 203 ? -20.900 -9.790 22.282 1.00 91.38 203 ARG A O 1
ATOM 1558 N N . GLN A 1 204 ? -19.142 -11.149 21.955 1.00 93.06 204 GLN A N 1
ATOM 1559 C CA . GLN A 1 204 ? -19.682 -12.251 22.758 1.00 93.06 204 GLN A CA 1
ATOM 1560 C C . GLN A 1 204 ? -19.808 -11.846 24.230 1.00 93.06 204 GLN A C 1
ATOM 1562 O O . GLN A 1 204 ? -20.876 -11.990 24.810 1.00 93.06 204 GLN A O 1
ATOM 1567 N N . LEU A 1 205 ? -18.765 -11.239 24.803 1.00 93.31 205 LEU A N 1
ATOM 1568 C CA . LEU A 1 205 ? -18.790 -10.750 26.183 1.00 93.31 205 LEU A CA 1
ATOM 1569 C C . LEU A 1 205 ? -19.853 -9.667 26.407 1.00 93.31 205 LEU A C 1
ATOM 1571 O O . LEU A 1 205 ? -20.490 -9.645 27.458 1.00 93.31 205 LEU A O 1
ATOM 1575 N N . GLU A 1 206 ? -20.063 -8.770 25.443 1.00 92.06 206 GLU A N 1
ATOM 1576 C CA . GLU A 1 206 ? -21.132 -7.766 25.497 1.00 92.06 206 GLU A CA 1
ATOM 1577 C C . GLU A 1 206 ? -22.522 -8.414 25.474 1.00 92.06 206 GLU A C 1
ATOM 1579 O O . GLU A 1 206 ? -23.393 -8.018 26.253 1.00 92.06 206 GLU A O 1
ATOM 1584 N N . ALA A 1 207 ? -22.723 -9.431 24.629 1.00 92.62 207 ALA A N 1
ATOM 1585 C CA . ALA A 1 207 ? -23.967 -10.194 24.575 1.00 92.62 207 ALA A CA 1
ATOM 1586 C C . ALA A 1 207 ? -24.233 -10.935 25.897 1.00 92.62 207 ALA A C 1
ATOM 1588 O O . ALA A 1 207 ? -25.316 -10.787 26.467 1.00 92.62 207 ALA A O 1
ATOM 1589 N N . ASP A 1 208 ? -23.227 -11.630 26.431 1.00 92.25 208 ASP A N 1
ATOM 1590 C CA . ASP A 1 208 ? -23.309 -12.346 27.708 1.00 92.25 208 ASP A CA 1
ATOM 1591 C C . ASP A 1 208 ? -23.579 -11.380 28.870 1.00 92.25 208 ASP A C 1
ATOM 1593 O O . ASP A 1 208 ? -24.443 -11.623 29.711 1.00 92.25 208 ASP A O 1
ATOM 1597 N N . THR A 1 209 ? -22.899 -10.228 28.901 1.00 92.06 209 THR A N 1
ATOM 1598 C CA . THR A 1 209 ? -23.110 -9.195 29.932 1.00 92.06 209 THR A CA 1
ATOM 1599 C C . THR A 1 209 ? -24.522 -8.617 29.861 1.00 92.06 209 THR A C 1
ATOM 1601 O O . THR A 1 209 ? -25.153 -8.390 30.895 1.00 92.06 209 THR A O 1
ATOM 1604 N N . SER A 1 210 ? -25.039 -8.382 28.652 1.00 91.81 210 SER A N 1
ATOM 1605 C CA . SER A 1 210 ? -26.415 -7.924 28.451 1.00 91.81 210 SER A CA 1
ATOM 1606 C C . SER A 1 210 ? -27.419 -8.952 28.976 1.00 91.81 210 SER A C 1
ATOM 1608 O O . SER A 1 210 ? -28.359 -8.585 29.681 1.00 91.81 210 SER A O 1
ATOM 1610 N N . GLN A 1 211 ? -27.191 -10.236 28.697 1.00 90.94 211 GLN A N 1
ATOM 1611 C CA . GLN A 1 211 ? -28.038 -11.322 29.179 1.00 90.94 211 GLN A CA 1
ATOM 1612 C C . GLN A 1 211 ? -27.988 -11.448 30.708 1.00 90.94 211 GLN A C 1
ATOM 1614 O O . GLN A 1 211 ? -29.034 -11.438 31.352 1.00 90.94 211 GLN A O 1
ATOM 1619 N N . HIS A 1 212 ? -26.796 -11.428 31.309 1.00 90.69 212 HIS A N 1
ATOM 1620 C CA . HIS A 1 212 ? -26.642 -11.430 32.764 1.00 90.69 212 HIS A CA 1
ATOM 1621 C C . HIS A 1 212 ? -27.297 -10.222 33.439 1.00 90.69 212 HIS A C 1
ATOM 1623 O O . HIS A 1 212 ? -27.858 -10.363 34.524 1.00 90.69 212 HIS A O 1
ATOM 1629 N N . ARG A 1 213 ? -27.259 -9.036 32.817 1.00 90.44 213 ARG A N 1
ATOM 1630 C CA . ARG A 1 213 ? -27.952 -7.855 33.348 1.00 90.44 213 ARG A CA 1
ATOM 1631 C C . ARG A 1 213 ? -29.468 -8.048 33.343 1.00 90.44 213 ARG A C 1
ATOM 1633 O O . ARG A 1 213 ? -30.105 -7.723 34.339 1.00 90.44 213 ARG A O 1
ATOM 1640 N N . LEU A 1 214 ? -30.027 -8.591 32.260 1.00 92.44 214 LEU A N 1
ATOM 1641 C CA . LEU A 1 214 ? -31.459 -8.900 32.172 1.00 92.44 214 LEU A CA 1
ATOM 1642 C C . LEU A 1 214 ? -31.877 -9.944 33.216 1.00 92.44 214 LEU A C 1
ATOM 1644 O O . LEU A 1 214 ? -32.895 -9.765 33.885 1.00 92.44 214 LEU A O 1
ATOM 1648 N N . ASP A 1 215 ? -31.077 -10.994 33.398 1.00 92.38 215 ASP A N 1
ATOM 1649 C CA . ASP A 1 215 ? -31.339 -12.033 34.396 1.00 92.38 215 ASP A CA 1
ATOM 1650 C C . ASP A 1 215 ? -31.246 -11.479 35.828 1.00 92.38 215 ASP A C 1
ATOM 1652 O O . ASP A 1 215 ? -32.111 -11.759 36.656 1.00 92.38 215 ASP A O 1
ATOM 1656 N N . ALA A 1 216 ? -30.258 -10.625 36.116 1.00 91.94 216 ALA A N 1
ATOM 1657 C CA . ALA A 1 216 ? -30.115 -9.973 37.418 1.00 91.94 216 ALA A CA 1
ATOM 1658 C C . ALA A 1 216 ? -31.257 -8.984 37.714 1.00 91.94 216 ALA A C 1
ATOM 1660 O O . ALA A 1 216 ? -31.754 -8.931 38.839 1.00 91.94 216 ALA A O 1
ATOM 1661 N N . GLU A 1 217 ? -31.704 -8.208 36.720 1.00 92.94 217 GLU A N 1
ATOM 1662 C CA . GLU A 1 217 ? -32.876 -7.332 36.855 1.00 92.94 217 GLU A CA 1
ATOM 1663 C C . GLU A 1 217 ? -34.145 -8.138 37.137 1.00 92.94 217 GLU A C 1
ATOM 1665 O O . GLU A 1 217 ? -34.944 -7.754 37.995 1.00 92.94 217 GLU A O 1
ATOM 1670 N N . ARG A 1 218 ? -34.312 -9.278 36.457 1.00 93.25 218 ARG A N 1
ATOM 1671 C CA . ARG A 1 218 ? -35.421 -10.197 36.701 1.00 93.25 218 ARG A CA 1
ATOM 1672 C C . ARG A 1 218 ? -35.374 -10.768 38.117 1.00 93.25 218 ARG A C 1
ATOM 1674 O O . ARG A 1 218 ? -36.378 -10.679 38.818 1.00 93.25 218 ARG A O 1
ATOM 1681 N N . GLN A 1 219 ? -34.226 -11.287 38.549 1.00 93.44 219 GLN A N 1
ATOM 1682 C CA . GLN A 1 219 ? -34.059 -11.846 39.890 1.00 93.44 219 GLN A CA 1
ATOM 1683 C C . GLN A 1 219 ? -34.334 -10.793 40.971 1.00 93.44 219 GLN A C 1
ATOM 1685 O O . GLN A 1 219 ? -35.085 -11.046 41.907 1.00 93.44 219 GLN A O 1
ATOM 1690 N N . LYS A 1 220 ? -33.810 -9.573 40.806 1.00 93.00 220 LYS A N 1
ATOM 1691 C CA . LYS A 1 220 ? -34.069 -8.467 41.735 1.00 93.00 220 LYS A CA 1
ATOM 1692 C C . LYS A 1 220 ? -35.559 -8.125 41.826 1.00 93.00 220 LYS A C 1
ATOM 1694 O O . LYS A 1 220 ? -36.034 -7.757 42.899 1.00 93.00 220 LYS A O 1
ATOM 1699 N N . ARG A 1 221 ? -36.298 -8.211 40.713 1.00 93.75 221 ARG A N 1
ATOM 1700 C CA . ARG A 1 221 ? -37.751 -7.998 40.711 1.00 93.75 221 ARG A CA 1
ATOM 1701 C C . ARG A 1 221 ? -38.471 -9.095 41.494 1.00 93.75 221 ARG A C 1
ATOM 1703 O O . ARG A 1 221 ? -39.302 -8.765 42.331 1.00 93.75 221 ARG A O 1
ATOM 1710 N N . GLU A 1 222 ? -38.119 -10.356 41.254 1.00 94.94 222 GLU A N 1
ATOM 1711 C CA . GLU A 1 222 ? -38.691 -11.514 41.957 1.00 94.94 222 GLU A CA 1
ATOM 1712 C C . GLU A 1 222 ? -38.414 -11.440 43.476 1.00 94.94 222 GLU A C 1
ATOM 1714 O O . GLU A 1 222 ? -39.330 -11.601 44.280 1.00 94.94 222 GLU A O 1
ATOM 1719 N N . GLU A 1 223 ? -37.192 -11.083 43.885 1.00 94.06 223 GLU A N 1
ATOM 1720 C CA . GLU A 1 223 ? -36.836 -10.871 45.298 1.00 94.06 223 GLU A CA 1
ATOM 1721 C C . GLU A 1 223 ? -37.630 -9.716 45.935 1.00 94.06 223 GLU A C 1
ATOM 1723 O O . GLU A 1 223 ? -38.096 -9.824 47.069 1.00 94.06 223 GLU A O 1
ATOM 1728 N N . MET A 1 224 ? -37.818 -8.606 45.213 1.00 94.00 224 MET A N 1
ATOM 1729 C CA . MET A 1 224 ? -38.580 -7.457 45.711 1.00 94.00 224 MET A CA 1
ATOM 1730 C C . MET A 1 224 ? -40.076 -7.761 45.853 1.00 94.00 224 MET A C 1
ATOM 1732 O O . MET A 1 224 ? -40.691 -7.318 46.822 1.00 94.00 224 MET A O 1
ATOM 1736 N N . GLU A 1 225 ? -40.651 -8.531 44.925 1.00 95.12 225 GLU A N 1
ATOM 1737 C CA . GLU A 1 225 ? -42.026 -9.034 45.022 1.00 95.12 225 GLU A CA 1
ATOM 1738 C C . GLU A 1 225 ? -42.196 -9.933 46.259 1.00 95.12 225 GLU A C 1
ATOM 1740 O O . GLU A 1 225 ? -43.170 -9.782 46.998 1.00 95.12 225 GLU A O 1
ATOM 1745 N N . GLN A 1 226 ? -41.221 -10.801 46.546 1.00 95.06 226 GLN A N 1
ATOM 1746 C CA . GLN A 1 226 ? -41.257 -11.660 47.729 1.00 95.06 226 GLN A CA 1
ATOM 1747 C C . GLN A 1 226 ? -41.163 -10.861 49.037 1.00 95.06 226 GLN A C 1
ATOM 1749 O O . GLN A 1 226 ? -41.978 -11.062 49.934 1.00 95.06 226 GLN A O 1
ATOM 1754 N N . VAL A 1 227 ? -40.239 -9.897 49.128 1.00 94.25 227 VAL A N 1
ATOM 1755 C CA . VAL A 1 227 ? -40.128 -9.012 50.304 1.00 94.25 227 VAL A CA 1
ATOM 1756 C C . VAL A 1 227 ? -41.417 -8.217 50.531 1.00 94.25 227 VAL A C 1
ATOM 1758 O O . VAL A 1 227 ? -41.841 -8.055 51.675 1.00 94.25 227 VAL A O 1
ATOM 1761 N N . ALA A 1 228 ? -42.054 -7.726 49.463 1.00 94.31 228 ALA A N 1
ATOM 1762 C CA . ALA A 1 228 ? -43.329 -7.023 49.569 1.00 94.31 228 ALA A CA 1
ATOM 1763 C C . ALA A 1 228 ? -44.444 -7.940 50.103 1.00 94.31 228 ALA A C 1
ATOM 1765 O O . ALA A 1 228 ? -45.179 -7.533 51.002 1.00 94.31 228 ALA A O 1
ATOM 1766 N N . SER A 1 229 ? -44.523 -9.180 49.609 1.00 95.12 229 SER A N 1
ATOM 1767 C CA . SER A 1 229 ? -45.487 -10.183 50.079 1.00 95.12 229 SER A CA 1
ATOM 1768 C C . SER A 1 229 ? -45.273 -10.555 51.552 1.00 95.12 229 SER A C 1
ATOM 1770 O O . SER A 1 229 ? -46.236 -10.643 52.314 1.00 95.12 229 SER A O 1
ATOM 1772 N N . ASP A 1 230 ? -44.024 -10.755 51.978 1.00 94.81 230 ASP A N 1
ATOM 1773 C CA . ASP A 1 230 ? -43.696 -11.094 53.368 1.00 94.81 230 ASP A CA 1
ATOM 1774 C C . ASP A 1 230 ? -43.997 -9.925 54.319 1.00 94.81 230 ASP A C 1
ATOM 1776 O O . ASP A 1 230 ? -44.503 -10.121 55.431 1.00 94.81 230 ASP A O 1
ATOM 1780 N N . PHE A 1 231 ? -43.730 -8.692 53.877 1.00 94.56 231 PHE A N 1
ATOM 1781 C CA . PHE A 1 231 ? -44.105 -7.487 54.610 1.00 94.56 231 PHE A CA 1
ATOM 1782 C C . PHE A 1 231 ? -45.626 -7.385 54.772 1.00 94.56 231 PHE A C 1
ATOM 1784 O O . PHE A 1 231 ? -46.099 -7.166 55.886 1.00 94.56 231 PHE A O 1
ATOM 1791 N N . GLU A 1 232 ? -46.392 -7.597 53.698 1.00 95.00 232 GLU A N 1
ATOM 1792 C CA . GLU A 1 232 ? -47.859 -7.585 53.734 1.00 95.00 232 GLU A CA 1
ATOM 1793 C C . GLU A 1 232 ? -48.408 -8.630 54.719 1.00 95.00 232 GLU A C 1
ATOM 1795 O O . GLU A 1 232 ? -49.222 -8.300 55.585 1.00 95.00 232 GLU A O 1
ATOM 1800 N N . ALA A 1 233 ? -47.899 -9.866 54.667 1.00 94.88 233 ALA A N 1
ATOM 1801 C CA . ALA A 1 233 ? -48.287 -10.936 55.587 1.00 94.88 233 ALA A CA 1
ATOM 1802 C C . ALA A 1 233 ? -47.959 -10.609 57.056 1.00 94.88 233 ALA A C 1
ATOM 1804 O O . ALA A 1 233 ? -48.764 -10.859 57.960 1.00 94.88 233 ALA A O 1
ATOM 1805 N N . THR A 1 234 ? -46.792 -10.009 57.303 1.00 95.00 234 THR A N 1
ATOM 1806 C CA . THR A 1 234 ? -46.373 -9.598 58.650 1.00 95.00 234 THR A CA 1
ATOM 1807 C C . THR A 1 234 ? -47.265 -8.479 59.189 1.00 95.00 234 THR A C 1
ATOM 1809 O O . THR A 1 234 ? -47.709 -8.544 60.334 1.00 95.00 234 THR A O 1
ATOM 1812 N N . VAL A 1 235 ? -47.577 -7.470 58.368 1.00 94.69 235 VAL A N 1
ATOM 1813 C CA . VAL A 1 235 ? -48.468 -6.363 58.751 1.00 94.69 235 VAL A CA 1
ATOM 1814 C C . VAL A 1 235 ? -49.882 -6.862 59.049 1.00 94.69 235 VAL A C 1
ATOM 1816 O O . VAL A 1 235 ? -50.476 -6.408 60.029 1.00 94.69 235 VAL A O 1
ATOM 1819 N N . MET A 1 236 ? -50.410 -7.808 58.263 1.00 94.81 236 MET A N 1
ATOM 1820 C CA . MET A 1 236 ? -51.698 -8.449 58.562 1.00 94.81 236 MET A CA 1
ATOM 1821 C C . MET A 1 236 ? -51.666 -9.164 59.915 1.00 94.81 236 MET A C 1
ATOM 1823 O O . MET A 1 236 ? -52.527 -8.910 60.750 1.00 94.81 236 MET A O 1
ATOM 1827 N N . THR A 1 237 ? -50.623 -9.956 60.182 1.00 95.19 237 THR A N 1
ATOM 1828 C CA . THR A 1 237 ? -50.481 -10.680 61.458 1.00 95.19 237 THR A CA 1
ATOM 1829 C C . THR A 1 237 ? -50.413 -9.726 62.657 1.00 95.19 237 THR A C 1
ATOM 1831 O O . THR A 1 237 ? -51.106 -9.930 63.650 1.00 95.19 237 THR A O 1
ATOM 1834 N N . ILE A 1 238 ? -49.621 -8.648 62.562 1.00 94.00 238 ILE A N 1
ATOM 1835 C CA . ILE A 1 238 ? -49.535 -7.624 63.619 1.00 94.00 238 ILE A CA 1
ATOM 1836 C C . ILE A 1 238 ? -50.887 -6.929 63.814 1.00 94.00 238 ILE A C 1
ATOM 1838 O O . ILE A 1 238 ? -51.282 -6.649 64.944 1.00 94.00 238 ILE A O 1
ATOM 1842 N N . SER A 1 239 ? -51.603 -6.638 62.726 1.00 94.19 239 SER A N 1
ATOM 1843 C CA . SER A 1 239 ? -52.923 -6.007 62.802 1.00 94.19 239 SER A CA 1
ATOM 1844 C C . SER A 1 239 ? -53.933 -6.913 63.510 1.00 94.19 239 SER A C 1
ATOM 1846 O O . SER A 1 239 ? -54.657 -6.432 64.381 1.00 94.19 239 SER A O 1
ATOM 1848 N N . ASP A 1 240 ? -53.935 -8.214 63.207 1.00 93.88 240 ASP A N 1
ATOM 1849 C CA . ASP A 1 240 ? -54.774 -9.210 63.884 1.00 93.88 240 ASP A CA 1
ATOM 1850 C C . ASP A 1 240 ? -54.443 -9.308 65.384 1.00 93.88 240 ASP A C 1
ATOM 1852 O O . ASP A 1 240 ? -55.343 -9.348 66.226 1.00 93.88 240 ASP A O 1
ATOM 1856 N N . GLU A 1 241 ? -53.156 -9.276 65.744 1.00 93.12 241 GLU A N 1
ATOM 1857 C CA . GLU A 1 241 ? -52.714 -9.293 67.143 1.00 93.12 241 GLU A CA 1
ATOM 1858 C C . GLU A 1 241 ? -53.133 -8.016 67.893 1.00 93.12 241 GLU A C 1
ATOM 1860 O O . GLU A 1 241 ? -53.597 -8.085 69.032 1.00 93.12 241 GLU A O 1
ATOM 1865 N N . ILE A 1 242 ? -53.051 -6.846 67.247 1.00 94.25 242 ILE A N 1
ATOM 1866 C CA . ILE A 1 242 ? -53.553 -5.580 67.804 1.00 94.25 242 ILE A CA 1
ATOM 1867 C C . ILE A 1 242 ? -55.065 -5.641 68.031 1.00 94.25 242 ILE A C 1
ATOM 1869 O O . ILE A 1 242 ? -55.525 -5.211 69.089 1.00 94.25 242 ILE A O 1
ATOM 1873 N N . ILE A 1 243 ? -55.838 -6.181 67.085 1.00 94.19 243 ILE A N 1
ATOM 1874 C CA . ILE A 1 243 ? -57.291 -6.350 67.242 1.00 94.19 243 ILE A CA 1
ATOM 1875 C C . ILE A 1 243 ? -57.591 -7.235 68.459 1.00 94.19 243 ILE A C 1
ATOM 1877 O O . ILE A 1 243 ? -58.389 -6.847 69.312 1.00 94.19 243 ILE A O 1
ATOM 1881 N N . ALA A 1 244 ? -56.892 -8.364 68.605 1.00 93.12 244 ALA A N 1
ATOM 1882 C CA . ALA A 1 244 ? -57.054 -9.250 69.757 1.00 93.12 244 ALA A CA 1
ATOM 1883 C C . ALA A 1 244 ? -56.682 -8.569 71.090 1.00 93.12 244 ALA A C 1
ATOM 1885 O O . ALA A 1 244 ? -57.398 -8.708 72.086 1.00 93.12 244 ALA A O 1
ATOM 1886 N N . MET A 1 245 ? -55.593 -7.790 71.119 1.00 93.38 245 MET A N 1
ATOM 1887 C CA . MET A 1 245 ? -55.198 -7.012 72.300 1.00 93.38 245 MET A CA 1
ATOM 1888 C C . MET A 1 245 ? -56.231 -5.938 72.663 1.00 93.38 245 MET A C 1
ATOM 1890 O O . MET A 1 245 ? -56.504 -5.728 73.847 1.00 93.38 245 MET A O 1
ATOM 1894 N N . LEU A 1 246 ? -56.817 -5.262 71.671 1.00 94.31 246 LEU A N 1
ATOM 1895 C CA . LEU A 1 246 ? -57.875 -4.27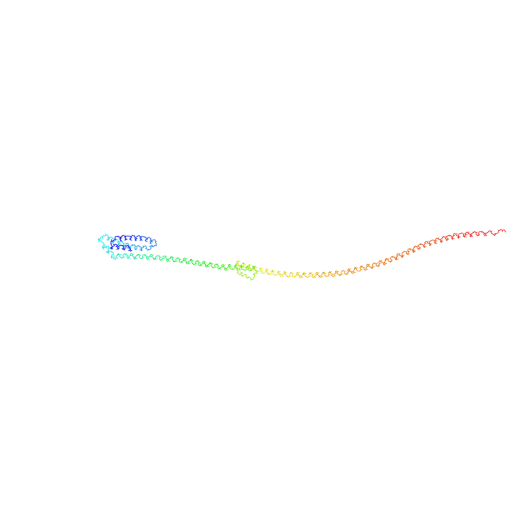2 71.886 1.00 94.31 246 LEU A CA 1
ATOM 1896 C C . LEU A 1 246 ? -59.147 -4.917 72.448 1.00 94.31 246 LEU A C 1
ATOM 1898 O O . LEU A 1 246 ? -59.728 -4.368 73.385 1.00 94.31 246 LEU A O 1
ATOM 1902 N N . ASP A 1 247 ? -59.538 -6.095 71.956 1.00 93.06 247 ASP A N 1
ATOM 1903 C CA . ASP A 1 247 ? -60.662 -6.862 72.508 1.00 93.06 247 ASP A CA 1
ATOM 1904 C C . ASP A 1 247 ? -60.410 -7.269 73.968 1.00 93.06 247 ASP A C 1
ATOM 1906 O O . ASP A 1 247 ? -61.283 -7.109 74.828 1.00 93.06 247 ASP A O 1
ATOM 1910 N N . GLN A 1 248 ? -59.194 -7.722 74.291 1.00 93.94 248 GLN A N 1
ATOM 1911 C CA . GLN A 1 248 ? -58.814 -8.059 75.664 1.00 93.94 248 GLN A CA 1
ATOM 1912 C C . GLN A 1 248 ? -58.798 -6.829 76.588 1.00 93.94 248 GLN A C 1
ATOM 1914 O O . GLN A 1 248 ? -59.245 -6.910 77.740 1.00 93.94 248 GLN A O 1
ATOM 1919 N N . LEU A 1 249 ? -58.305 -5.684 76.104 1.00 93.62 249 LEU A N 1
ATOM 1920 C CA . LEU A 1 249 ? -58.330 -4.419 76.841 1.00 93.62 249 LEU A CA 1
ATOM 1921 C C . LEU A 1 249 ? -59.770 -3.971 77.106 1.00 93.62 249 LEU A C 1
ATOM 1923 O O . LEU A 1 249 ? -60.089 -3.591 78.233 1.00 93.62 249 LEU A O 1
ATOM 1927 N N . ASN A 1 250 ? -60.641 -4.061 76.098 1.00 92.88 250 ASN A N 1
ATOM 1928 C CA . ASN A 1 250 ? -62.057 -3.737 76.224 1.00 92.88 250 ASN A CA 1
ATOM 1929 C C . ASN A 1 250 ? -62.727 -4.622 77.290 1.00 92.88 250 ASN A C 1
ATOM 1931 O O . ASN A 1 250 ? -63.333 -4.101 78.224 1.00 92.88 250 ASN A O 1
ATOM 1935 N N . GLY A 1 251 ? -62.513 -5.942 77.240 1.00 93.62 251 GLY A N 1
ATOM 1936 C CA . GLY A 1 251 ? -63.027 -6.873 78.252 1.00 93.62 251 GLY A CA 1
ATOM 1937 C C . GLY A 1 251 ? -62.489 -6.611 79.667 1.00 93.62 251 GLY A C 1
ATOM 1938 O O . GLY A 1 251 ? -63.236 -6.679 80.649 1.00 93.62 251 GLY A O 1
ATOM 1939 N N . SER A 1 252 ? -61.209 -6.247 79.789 1.00 92.38 252 SER A N 1
ATOM 1940 C CA . SER A 1 252 ? -60.601 -5.868 81.073 1.00 92.38 252 SER A CA 1
ATOM 1941 C C . SER A 1 252 ? -61.194 -4.566 81.618 1.00 92.38 252 SER A C 1
ATOM 1943 O O . SER A 1 252 ? -61.443 -4.456 82.816 1.00 92.38 252 SER A O 1
ATOM 1945 N N . SER A 1 253 ? -61.460 -3.590 80.745 1.00 94.25 253 SER A N 1
ATOM 1946 C CA . SER A 1 253 ? -62.087 -2.318 81.112 1.00 94.25 253 SER A CA 1
ATOM 1947 C C . SER A 1 253 ? -63.533 -2.513 81.579 1.00 94.25 253 SER A C 1
ATOM 1949 O O . SER A 1 253 ? -63.910 -1.969 82.618 1.00 94.25 253 SER A O 1
ATOM 1951 N N . THR A 1 254 ? -64.313 -3.364 80.898 1.00 93.94 254 THR A N 1
ATOM 1952 C CA . THR A 1 254 ? -65.651 -3.777 81.357 1.00 93.94 254 THR A CA 1
ATOM 1953 C C . THR A 1 254 ? -65.584 -4.442 82.732 1.00 93.94 254 THR A C 1
ATOM 1955 O O . THR A 1 254 ? -66.297 -4.031 83.642 1.00 93.94 254 THR A O 1
ATOM 1958 N N . SER A 1 255 ? -64.657 -5.384 82.930 1.00 94.31 255 SER A N 1
ATOM 1959 C CA . SER A 1 255 ? -64.476 -6.057 84.225 1.00 94.31 255 SER A CA 1
ATOM 1960 C C . SER A 1 255 ? -64.103 -5.079 85.346 1.00 94.31 255 SER A C 1
ATOM 1962 O O . SER A 1 255 ? -64.611 -5.181 86.459 1.00 94.31 255 SER A O 1
ATOM 1964 N N . LEU A 1 256 ? -63.234 -4.100 85.066 1.00 93.19 256 LEU A N 1
ATOM 1965 C CA . LEU A 1 256 ? -62.866 -3.056 86.026 1.00 93.19 256 LEU A CA 1
ATOM 1966 C C . LEU A 1 256 ? -64.077 -2.185 86.398 1.00 93.19 256 LEU A C 1
ATOM 1968 O O . LEU A 1 256 ? -64.244 -1.837 87.566 1.00 93.19 256 LEU A O 1
ATOM 1972 N N . SER A 1 257 ? -64.924 -1.858 85.418 1.00 94.19 257 SER A N 1
ATOM 1973 C CA . SER A 1 257 ? -66.177 -1.130 85.642 1.00 94.19 257 SER A CA 1
ATOM 1974 C C . SER A 1 257 ? -67.131 -1.919 86.541 1.00 94.19 257 SER A C 1
ATOM 1976 O O . SER A 1 257 ? -67.709 -1.352 87.469 1.00 94.19 257 SER A O 1
ATOM 1978 N N . ASP A 1 258 ? -67.262 -3.227 86.319 1.00 94.06 258 ASP A N 1
ATOM 1979 C CA . ASP A 1 258 ? -68.104 -4.098 87.142 1.00 94.06 258 ASP A CA 1
ATOM 1980 C C . ASP A 1 258 ? -67.574 -4.204 88.580 1.00 94.06 258 ASP A C 1
ATOM 1982 O O . ASP A 1 258 ? -68.334 -4.044 89.537 1.00 94.06 258 ASP A O 1
ATOM 1986 N N . ILE A 1 259 ? -66.258 -4.380 88.752 1.00 93.88 259 ILE A N 1
ATOM 1987 C CA . ILE A 1 259 ? -65.608 -4.397 90.073 1.00 93.88 259 ILE A CA 1
ATOM 1988 C C . ILE A 1 259 ? -65.805 -3.061 90.799 1.00 93.88 259 ILE A C 1
ATOM 1990 O O . ILE A 1 259 ? -66.074 -3.052 92.003 1.00 93.88 259 ILE A O 1
ATOM 1994 N N . ALA A 1 260 ? -65.684 -1.929 90.101 1.00 94.31 260 ALA A N 1
ATOM 1995 C CA . ALA A 1 260 ? -65.907 -0.610 90.687 1.00 94.31 260 ALA A CA 1
ATOM 1996 C C . ALA A 1 260 ? -67.361 -0.439 91.161 1.00 94.31 260 ALA A C 1
ATOM 1998 O O . ALA A 1 260 ? -67.585 0.023 92.282 1.00 94.31 260 ALA A O 1
ATOM 1999 N N . ASN A 1 261 ? -68.339 -0.879 90.360 1.00 94.06 261 ASN A N 1
ATOM 2000 C CA . ASN A 1 261 ? -69.753 -0.878 90.744 1.00 94.06 261 ASN A CA 1
ATOM 2001 C C . ASN A 1 261 ? -70.006 -1.764 91.971 1.00 94.06 261 ASN A C 1
ATOM 2003 O O . ASN A 1 261 ? -70.624 -1.317 92.936 1.00 94.06 261 ASN A O 1
ATOM 2007 N N . GLN A 1 262 ? -69.461 -2.981 91.987 1.00 94.69 262 GLN A N 1
ATOM 2008 C CA . GLN A 1 262 ? -69.607 -3.896 93.117 1.00 94.69 262 GLN A CA 1
ATOM 2009 C C . GLN A 1 262 ? -68.929 -3.369 94.391 1.00 94.69 262 GLN A C 1
ATOM 2011 O O . GLN A 1 262 ? -69.470 -3.494 95.489 1.00 94.69 262 GLN A O 1
ATOM 2016 N N . THR A 1 263 ? -67.760 -2.739 94.259 1.00 94.25 263 THR A N 1
ATOM 2017 C CA . THR A 1 263 ? -67.067 -2.083 95.379 1.00 94.25 263 THR A CA 1
ATOM 2018 C C . THR A 1 263 ? -67.918 -0.950 95.948 1.00 94.25 263 THR A C 1
ATOM 2020 O O . THR A 1 263 ? -68.003 -0.797 97.166 1.00 94.25 263 THR A O 1
ATOM 2023 N N . ASN A 1 264 ? -68.592 -0.183 95.088 1.00 94.94 264 ASN A N 1
ATOM 2024 C CA . ASN A 1 264 ? -69.506 0.871 95.512 1.00 94.94 264 ASN A CA 1
ATOM 2025 C C . ASN A 1 264 ? -70.717 0.302 96.277 1.00 94.94 264 ASN A C 1
ATOM 2027 O O . ASN A 1 264 ? -71.059 0.804 97.345 1.00 94.94 264 ASN A O 1
ATOM 2031 N N . GLU A 1 265 ? -71.318 -0.792 95.798 1.00 93.50 265 GLU A N 1
ATOM 2032 C CA . GLU A 1 265 ? -72.398 -1.491 96.514 1.00 93.50 265 GLU A CA 1
ATOM 2033 C C . GLU A 1 265 ? -71.946 -2.015 97.886 1.00 93.50 265 GLU A C 1
ATOM 2035 O O . GLU A 1 265 ? -72.639 -1.836 98.893 1.00 93.50 265 GLU A O 1
ATOM 2040 N N . GLN A 1 266 ? -70.757 -2.618 97.958 1.00 93.25 266 GLN A N 1
ATOM 2041 C CA . GLN A 1 266 ? -70.177 -3.079 99.221 1.00 93.25 266 GLN A CA 1
ATOM 2042 C C . GLN A 1 266 ? -69.898 -1.918 100.178 1.00 93.25 266 GLN A C 1
ATOM 2044 O O . GLN A 1 266 ? -70.202 -2.032 101.364 1.00 93.25 266 GLN A O 1
ATOM 2049 N N . ALA A 1 267 ? -69.367 -0.796 99.686 1.00 93.69 267 ALA A N 1
ATOM 2050 C CA . ALA A 1 267 ? -69.128 0.396 100.495 1.00 93.69 267 ALA A CA 1
ATOM 2051 C C . ALA A 1 267 ? -70.432 0.939 101.101 1.00 93.69 267 ALA A C 1
ATOM 2053 O O . ALA A 1 267 ? -70.463 1.269 102.288 1.00 93.69 267 ALA A O 1
ATOM 2054 N N . VAL A 1 268 ? -71.527 0.948 100.331 1.00 95.12 268 VAL A N 1
ATOM 2055 C CA . VAL A 1 268 ? -72.868 1.301 100.830 1.00 95.12 268 VAL A CA 1
ATOM 2056 C C . VAL A 1 268 ? -73.320 0.328 101.924 1.00 95.12 268 VAL A C 1
ATOM 2058 O O . VAL A 1 268 ? -73.764 0.765 102.987 1.00 95.12 268 VAL A O 1
ATOM 2061 N N . SER A 1 269 ? -73.154 -0.983 101.720 1.00 93.88 269 SER A N 1
ATOM 2062 C CA . SER A 1 269 ? -73.503 -1.990 102.732 1.00 93.88 269 SER A CA 1
ATOM 2063 C C . SER A 1 269 ? -72.675 -1.855 104.015 1.00 93.88 269 SER A C 1
ATOM 2065 O O . SER A 1 269 ? -73.216 -2.010 105.111 1.00 93.88 269 SER A O 1
ATOM 2067 N N . VAL A 1 270 ? -71.372 -1.580 103.904 1.00 94.69 270 VAL A N 1
ATOM 2068 C CA . VAL A 1 270 ? -70.484 -1.362 105.057 1.00 94.69 270 VAL A CA 1
ATOM 2069 C C . VAL A 1 270 ? -70.868 -0.083 105.797 1.00 94.69 270 VAL A C 1
ATOM 2071 O O . VAL A 1 270 ? -70.918 -0.102 107.025 1.00 94.69 270 VAL A O 1
ATOM 2074 N N . SER A 1 271 ? -71.193 1.000 105.082 1.00 94.62 271 SER A N 1
ATOM 2075 C CA . SER A 1 271 ? -71.684 2.244 105.690 1.00 94.62 271 SER A CA 1
ATOM 2076 C C . SER A 1 271 ? -72.944 1.993 106.517 1.00 94.62 271 SER A C 1
ATOM 2078 O O . SER A 1 271 ? -72.998 2.378 107.683 1.00 94.62 271 SER A O 1
ATOM 2080 N N . ALA A 1 272 ? -73.916 1.260 105.964 1.00 93.69 272 ALA A N 1
ATOM 2081 C CA . ALA A 1 272 ? -75.138 0.895 106.679 1.00 93.69 272 ALA A CA 1
ATOM 2082 C C . ALA A 1 272 ? -74.850 0.047 107.936 1.00 93.69 272 ALA A C 1
ATOM 2084 O O . ALA A 1 272 ? -75.415 0.284 109.005 1.00 93.69 272 ALA A O 1
ATOM 2085 N N . ALA A 1 273 ? -73.929 -0.918 107.844 1.00 93.31 273 ALA A N 1
ATOM 2086 C CA . ALA A 1 273 ? -73.515 -1.722 108.994 1.00 93.31 273 ALA A CA 1
ATOM 2087 C C . ALA A 1 273 ? -72.798 -0.884 110.073 1.00 93.31 273 ALA A C 1
ATOM 2089 O O . ALA A 1 273 ? -73.019 -1.100 111.267 1.00 93.31 273 ALA A O 1
ATOM 2090 N N . ALA A 1 274 ? -71.964 0.081 109.673 1.00 94.06 274 ALA A N 1
ATOM 2091 C CA . ALA A 1 274 ? -71.269 0.993 110.579 1.00 94.06 274 ALA A CA 1
ATOM 2092 C C . ALA A 1 274 ? -72.235 1.961 111.287 1.00 94.06 274 ALA A C 1
ATOM 2094 O O . ALA A 1 274 ? -72.096 2.191 112.493 1.00 94.06 274 ALA A O 1
ATOM 2095 N N . GLU A 1 275 ? -73.246 2.479 110.581 1.00 93.50 275 GLU A N 1
ATOM 2096 C CA . GLU A 1 275 ? -74.334 3.267 111.177 1.00 93.50 275 GLU A CA 1
ATOM 2097 C C . GLU A 1 275 ? -75.077 2.451 112.241 1.00 93.50 275 GLU A C 1
ATOM 2099 O O . GLU A 1 275 ? -75.217 2.900 113.380 1.00 93.50 275 GLU A O 1
ATOM 2104 N N . GLN A 1 276 ? -75.450 1.208 111.919 1.00 93.75 276 GLN A N 1
ATOM 2105 C CA . GLN A 1 276 ? -76.113 0.308 112.865 1.00 93.75 276 GLN A CA 1
ATOM 2106 C C . GLN A 1 276 ? -75.237 -0.003 114.090 1.00 93.75 276 GLN A C 1
ATOM 2108 O O . GLN A 1 276 ? -75.715 0.012 115.226 1.00 93.75 276 GLN A O 1
ATOM 2113 N N . ALA A 1 277 ? -73.942 -0.266 113.890 1.00 91.75 277 ALA A N 1
ATOM 2114 C CA . ALA A 1 277 ? -73.003 -0.480 114.989 1.00 91.75 277 ALA A CA 1
ATOM 2115 C C . ALA A 1 277 ? -72.900 0.758 115.895 1.00 91.75 277 ALA A C 1
ATOM 2117 O O . ALA A 1 277 ? -72.903 0.624 117.118 1.00 91.75 277 ALA A O 1
ATOM 2118 N N . THR A 1 278 ? -72.888 1.959 115.312 1.00 93.88 278 THR A N 1
ATOM 2119 C CA . THR A 1 278 ? -72.888 3.229 116.056 1.00 93.88 278 THR A CA 1
ATOM 2120 C C . THR A 1 278 ? -74.160 3.381 116.895 1.00 93.88 278 THR A C 1
ATOM 2122 O O . THR A 1 278 ? -74.083 3.738 118.072 1.00 93.88 278 THR A O 1
ATOM 2125 N N . THR A 1 279 ? -75.331 3.034 116.349 1.00 94.19 279 THR A N 1
ATOM 2126 C CA . THR A 1 279 ? -76.596 2.993 117.106 1.00 94.19 279 THR A CA 1
ATOM 2127 C C . THR A 1 279 ? -76.528 2.023 118.289 1.00 94.19 279 THR A C 1
ATOM 2129 O O . THR A 1 279 ? -76.957 2.360 119.396 1.00 94.19 279 THR A O 1
ATOM 2132 N N . ASN A 1 280 ? -75.948 0.838 118.092 1.00 90.69 280 ASN A N 1
ATOM 2133 C CA . ASN A 1 280 ? -75.773 -0.143 119.162 1.00 90.69 280 ASN A CA 1
ATOM 2134 C C . ASN A 1 280 ? -74.820 0.367 120.253 1.00 90.69 280 ASN A C 1
ATOM 2136 O O . ASN A 1 280 ? -75.138 0.247 121.434 1.00 90.69 280 ASN A O 1
ATOM 2140 N N . VAL A 1 281 ? -73.689 0.981 119.884 1.00 93.19 281 VAL A N 1
ATOM 2141 C CA . VAL A 1 281 ? -72.743 1.583 120.842 1.00 93.19 281 VAL A CA 1
ATOM 2142 C C . VAL A 1 281 ? -73.412 2.693 121.653 1.00 93.19 281 VAL A C 1
ATOM 2144 O O . VAL A 1 281 ? -73.263 2.710 122.872 1.00 93.19 281 VAL A O 1
ATOM 2147 N N . ASN A 1 282 ? -74.208 3.564 121.022 1.00 91.00 282 ASN A N 1
ATOM 2148 C CA . ASN A 1 282 ? -74.975 4.593 121.733 1.00 91.00 282 ASN A CA 1
ATOM 2149 C C . ASN A 1 282 ? -75.984 3.981 122.715 1.00 91.00 282 ASN A C 1
ATOM 2151 O O . ASN A 1 282 ? -76.122 4.460 123.836 1.00 91.00 282 ASN A O 1
ATOM 2155 N N . THR A 1 283 ? -76.635 2.882 122.331 1.00 91.69 283 THR A N 1
ATOM 2156 C CA . THR A 1 283 ? -77.575 2.161 123.203 1.00 91.69 283 THR A CA 1
ATOM 2157 C C . THR A 1 283 ? -76.858 1.546 124.409 1.00 91.69 283 THR A C 1
ATOM 2159 O O . THR A 1 283 ? -77.333 1.657 125.538 1.00 91.69 283 THR A O 1
ATOM 2162 N N . VAL A 1 284 ? -75.686 0.935 124.199 1.00 92.06 284 VAL A N 1
ATOM 2163 C CA . VAL A 1 284 ? -74.839 0.409 125.283 1.00 92.06 284 VAL A CA 1
ATOM 2164 C C . VAL A 1 284 ? -74.345 1.536 126.190 1.00 92.06 284 VAL A C 1
ATOM 2166 O O . VAL A 1 284 ? -74.337 1.364 127.408 1.00 92.06 284 VAL A O 1
ATOM 2169 N N . ALA A 1 285 ? -73.970 2.691 125.634 1.00 90.44 285 ALA A N 1
ATOM 2170 C CA . ALA A 1 285 ? -73.581 3.862 126.414 1.00 90.44 285 ALA A CA 1
ATOM 2171 C C . ALA A 1 285 ? -74.732 4.323 127.322 1.00 90.44 285 ALA A C 1
ATOM 2173 O O . ALA A 1 285 ? -74.532 4.426 128.531 1.00 90.44 285 ALA A O 1
ATOM 2174 N N . SER A 1 286 ? -75.949 4.473 126.786 1.00 90.75 286 SER A N 1
ATOM 2175 C CA . SER A 1 286 ? -77.139 4.804 127.582 1.00 90.75 286 SER A CA 1
ATOM 2176 C C . SER A 1 286 ? -77.440 3.757 128.661 1.00 90.75 286 SER A C 1
ATOM 2178 O O . SER A 1 286 ? -77.697 4.114 129.808 1.00 90.75 286 SER A O 1
ATOM 2180 N N . ALA A 1 287 ? -77.341 2.462 128.347 1.00 89.88 287 ALA A N 1
ATOM 2181 C CA . ALA A 1 287 ? -77.519 1.396 129.337 1.00 89.88 287 ALA A CA 1
ATOM 2182 C C . ALA A 1 287 ? -76.442 1.432 130.440 1.00 89.88 287 ALA A C 1
ATOM 2184 O O . ALA A 1 287 ? -76.727 1.167 131.607 1.00 89.88 287 ALA A O 1
ATOM 2185 N N . THR A 1 288 ? -75.203 1.788 130.089 1.00 91.06 288 THR A N 1
ATOM 2186 C CA . THR A 1 288 ? -74.090 1.942 131.039 1.00 91.06 288 THR A CA 1
ATOM 2187 C C . THR A 1 288 ? -74.275 3.180 131.928 1.00 91.06 288 THR A C 1
ATOM 2189 O O . THR A 1 288 ? -73.958 3.137 133.122 1.00 91.06 288 THR A O 1
ATOM 2192 N N . GLU A 1 289 ? -74.831 4.271 131.389 1.00 90.69 289 GLU A N 1
ATOM 2193 C CA . GLU A 1 289 ? -75.239 5.455 132.158 1.00 90.69 289 GLU A CA 1
ATOM 2194 C C . GLU A 1 289 ? -76.364 5.128 133.150 1.00 90.69 289 GLU A C 1
ATOM 2196 O O . GLU A 1 289 ? -76.256 5.485 134.329 1.00 90.69 289 GLU A O 1
ATOM 2201 N N . GLU A 1 290 ? -77.394 4.387 132.721 1.00 90.69 290 GLU A N 1
ATOM 2202 C CA . GLU A 1 290 ? -78.464 3.913 133.609 1.00 90.69 290 GLU A CA 1
ATOM 2203 C C . GLU A 1 290 ? -77.939 2.972 134.699 1.00 90.69 290 GLU A C 1
ATOM 2205 O O . GLU A 1 290 ? -78.271 3.141 135.874 1.00 90.69 290 GLU A O 1
ATOM 2210 N N . LEU A 1 291 ? -77.061 2.025 134.354 1.00 90.44 291 LEU A N 1
ATOM 2211 C CA . LEU A 1 291 ? -76.395 1.161 135.333 1.00 90.44 291 LEU A CA 1
ATOM 2212 C C . LEU A 1 291 ? -75.599 1.979 136.356 1.00 90.44 291 LEU A C 1
ATOM 2214 O O . LEU A 1 291 ? -75.690 1.725 137.556 1.00 90.44 291 LEU A O 1
ATOM 2218 N N . SER A 1 292 ? -74.864 2.999 135.910 1.00 89.94 292 SER A N 1
ATOM 2219 C CA . SER A 1 292 ? -74.107 3.892 136.797 1.00 89.94 292 SER A CA 1
ATOM 2220 C C . SER A 1 292 ? -75.025 4.717 137.708 1.00 89.94 292 SER A C 1
ATOM 2222 O O . SER A 1 292 ? -74.688 4.991 138.863 1.00 89.94 292 SER A O 1
ATOM 2224 N N . ALA A 1 293 ? -76.198 5.128 137.221 1.00 89.44 293 ALA A N 1
ATOM 2225 C CA . ALA A 1 293 ? -77.228 5.760 138.043 1.00 89.44 293 ALA A CA 1
ATOM 2226 C C . ALA A 1 293 ? -77.811 4.780 139.078 1.00 89.44 293 ALA A C 1
ATOM 2228 O O . ALA A 1 293 ? -77.916 5.131 140.253 1.00 89.44 293 ALA A O 1
ATOM 2229 N N . SER A 1 294 ? -78.097 3.538 138.677 1.00 91.12 294 SER A N 1
ATOM 2230 C CA . SER A 1 294 ? -78.582 2.477 139.566 1.00 91.12 294 SER A CA 1
ATOM 2231 C C . SER A 1 294 ? -77.572 2.142 140.668 1.00 91.12 294 SER A C 1
ATOM 2233 O O . SER A 1 294 ? -77.938 2.099 141.839 1.00 91.12 294 SER A O 1
ATOM 2235 N N . ILE A 1 295 ? -76.278 2.022 140.344 1.00 88.62 295 ILE A N 1
ATOM 2236 C CA . ILE A 1 295 ? -75.209 1.807 141.337 1.00 88.62 295 ILE A CA 1
ATOM 2237 C C . ILE A 1 295 ? -75.142 2.963 142.342 1.00 88.62 295 ILE A C 1
ATOM 2239 O O . ILE A 1 295 ? -75.002 2.721 143.543 1.00 88.62 295 ILE A O 1
ATOM 2243 N N . ARG A 1 296 ? -75.280 4.218 141.889 1.00 89.12 296 ARG A N 1
ATOM 2244 C CA . ARG A 1 296 ? -75.349 5.381 142.793 1.00 89.12 296 ARG A CA 1
ATOM 2245 C C . ARG A 1 296 ? -76.568 5.309 143.716 1.00 89.12 296 ARG A C 1
ATOM 2247 O O . ARG A 1 296 ? -76.420 5.532 144.914 1.00 89.12 296 ARG A O 1
ATOM 2254 N N . ALA A 1 297 ? -77.735 4.931 143.194 1.00 86.19 297 ALA A N 1
ATOM 2255 C CA . ALA A 1 297 ? -78.952 4.755 143.989 1.00 86.19 297 ALA A CA 1
ATOM 2256 C C . ALA A 1 297 ? -78.834 3.606 145.007 1.00 86.19 297 ALA A C 1
ATOM 2258 O O . ALA A 1 297 ? -79.187 3.780 146.170 1.00 86.19 297 ALA A O 1
ATOM 2259 N N . ILE A 1 298 ? -78.270 2.461 144.609 1.00 86.56 298 ILE A N 1
ATOM 2260 C CA . ILE A 1 298 ? -77.992 1.328 145.504 1.00 86.56 298 ILE A CA 1
ATOM 2261 C C . ILE A 1 298 ? -77.019 1.755 146.603 1.00 86.56 298 ILE A C 1
ATOM 2263 O O . ILE A 1 298 ? -77.252 1.457 147.769 1.00 86.56 298 ILE A O 1
ATOM 2267 N N . THR A 1 299 ? -75.959 2.489 146.256 1.00 88.62 299 THR A N 1
ATOM 2268 C CA . THR A 1 299 ? -74.984 2.996 147.234 1.00 88.62 299 THR A CA 1
ATOM 2269 C C . THR A 1 299 ? -75.658 3.910 148.264 1.00 88.62 299 THR A C 1
ATOM 2271 O O . THR A 1 299 ? -75.422 3.762 149.462 1.00 88.62 299 THR A O 1
ATOM 2274 N N . GLU A 1 300 ? -76.559 4.796 147.830 1.00 87.38 300 GLU A N 1
ATOM 2275 C CA . GLU A 1 300 ? -77.332 5.664 148.728 1.00 87.38 300 GLU A CA 1
ATOM 2276 C C . GLU A 1 300 ? -78.329 4.878 149.600 1.00 87.38 300 GLU A C 1
ATOM 2278 O O . GLU A 1 300 ? -78.487 5.145 150.796 1.00 87.38 300 GLU A O 1
ATOM 2283 N N . GLN A 1 301 ? -78.969 3.853 149.039 1.00 87.00 301 GLN A N 1
ATOM 2284 C CA . GLN A 1 301 ? -79.887 2.984 149.772 1.00 87.00 301 GLN A CA 1
ATOM 2285 C C . GLN A 1 301 ? -79.165 2.103 150.803 1.00 87.00 301 GLN A C 1
ATOM 2287 O O . GLN A 1 301 ? -79.678 1.897 151.907 1.00 87.00 301 GLN A O 1
ATOM 2292 N N . VAL A 1 302 ? -77.951 1.639 150.492 1.00 87.94 302 VAL A N 1
ATOM 2293 C CA . VAL A 1 302 ? -77.057 0.956 151.440 1.00 87.94 302 VAL A CA 1
ATOM 2294 C C . VAL A 1 302 ? -76.645 1.915 152.560 1.00 87.94 302 VAL A C 1
ATOM 2296 O O . VAL A 1 302 ? -76.747 1.548 153.730 1.00 87.94 302 VAL A O 1
ATOM 2299 N N . ARG A 1 303 ? -76.281 3.166 152.236 1.00 86.31 303 ARG A N 1
ATOM 2300 C CA . ARG A 1 303 ? -75.959 4.210 153.228 1.00 86.31 303 ARG A CA 1
ATOM 2301 C C . ARG A 1 303 ? -77.128 4.473 154.180 1.00 86.31 303 ARG A C 1
ATOM 2303 O O . ARG A 1 303 ? -76.942 4.486 155.395 1.00 86.31 303 ARG A O 1
ATOM 2310 N N . THR A 1 304 ? -78.338 4.601 153.640 1.00 85.56 304 THR A N 1
ATOM 2311 C CA . THR A 1 304 ? -79.565 4.804 154.429 1.00 85.56 304 THR A CA 1
ATOM 2312 C C . THR A 1 304 ? -79.868 3.590 155.308 1.00 85.56 304 THR A C 1
ATOM 2314 O O . THR A 1 304 ? -80.221 3.740 156.476 1.00 85.56 304 THR A O 1
ATOM 2317 N N . SER A 1 305 ? -79.683 2.375 154.785 1.00 85.25 305 SER A N 1
ATOM 2318 C CA . SER A 1 305 ? -79.866 1.140 155.559 1.00 85.25 305 SER A CA 1
ATOM 2319 C C . SER A 1 305 ? -78.877 1.045 156.728 1.00 85.25 305 SER A C 1
ATOM 2321 O O . SER A 1 305 ? -79.281 0.693 157.836 1.00 85.25 305 SER A O 1
ATOM 2323 N N . SER A 1 306 ? -77.609 1.428 156.526 1.00 84.06 306 SER A N 1
ATOM 2324 C CA . SER A 1 306 ? -76.618 1.536 157.607 1.00 84.06 306 SER A CA 1
ATOM 2325 C C . SER A 1 306 ? -76.975 2.611 158.641 1.00 84.06 306 SER A C 1
ATOM 2327 O O . SER A 1 306 ? -76.821 2.365 159.835 1.00 84.06 306 SER A O 1
ATOM 2329 N N . GLU A 1 307 ? -77.492 3.774 158.228 1.00 85.44 307 GLU A N 1
ATOM 2330 C CA . GLU A 1 307 ? -77.985 4.800 159.165 1.00 85.44 307 GLU A CA 1
ATOM 2331 C C . GLU A 1 307 ? -79.171 4.302 160.002 1.00 85.44 307 GLU A C 1
ATOM 2333 O O . GLU A 1 307 ? -79.223 4.554 161.206 1.00 85.44 307 GLU A O 1
ATOM 2338 N N . ILE A 1 308 ? -80.124 3.587 159.392 1.00 82.50 308 ILE A N 1
ATOM 2339 C CA . ILE A 1 308 ? -81.265 2.993 160.103 1.00 82.50 308 ILE A CA 1
ATOM 2340 C C . ILE A 1 308 ? -80.779 1.949 161.110 1.00 82.50 308 ILE A C 1
ATOM 2342 O O . ILE A 1 308 ? -81.224 1.972 162.256 1.00 82.50 308 ILE A O 1
ATOM 2346 N N . ALA A 1 309 ? -79.854 1.070 160.715 1.00 83.06 309 ALA A N 1
ATOM 2347 C CA . ALA A 1 309 ? -79.269 0.077 161.614 1.00 83.06 309 ALA A CA 1
ATOM 2348 C C . ALA A 1 309 ? -78.557 0.741 162.806 1.00 83.06 309 ALA A C 1
ATOM 2350 O O . ALA A 1 309 ? -78.796 0.357 163.949 1.00 83.06 309 ALA A O 1
ATOM 2351 N N . SER A 1 310 ? -77.772 1.795 162.558 1.00 81.19 310 SER A N 1
ATOM 2352 C CA . SER A 1 310 ? -77.114 2.576 163.613 1.00 81.19 310 SER A CA 1
ATOM 2353 C C . SER A 1 310 ? -78.120 3.271 164.544 1.00 81.19 310 SER A C 1
ATOM 2355 O O . SER A 1 310 ? -77.972 3.226 165.763 1.00 81.19 310 SER A O 1
ATOM 2357 N N . LYS A 1 311 ? -79.198 3.861 164.008 1.00 80.06 311 LYS A N 1
ATOM 2358 C CA 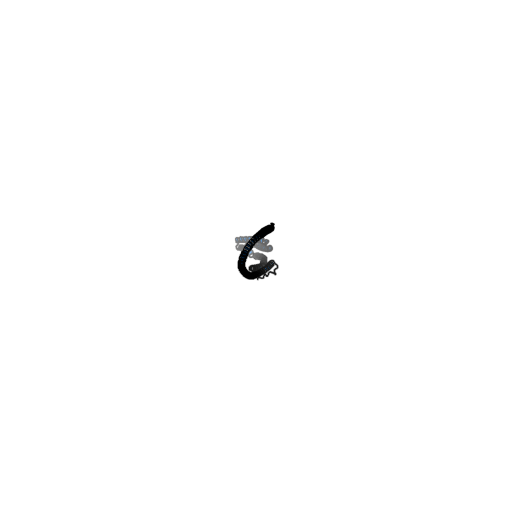. LYS A 1 311 ? -80.279 4.445 164.826 1.00 80.06 311 LYS A CA 1
ATOM 2359 C C . LYS A 1 311 ? -81.012 3.395 165.661 1.00 80.06 311 LYS A C 1
ATOM 2361 O O . LYS A 1 311 ? -81.339 3.664 166.813 1.00 80.06 311 LYS A O 1
ATOM 2366 N N . ALA A 1 312 ? -81.271 2.216 165.099 1.00 77.56 312 ALA A N 1
ATOM 2367 C CA . ALA A 1 312 ? -81.897 1.113 165.820 1.00 77.56 312 ALA A CA 1
ATOM 2368 C C . ALA A 1 312 ? -81.011 0.619 166.977 1.00 77.56 312 ALA A C 1
ATOM 2370 O O . ALA A 1 312 ? -81.525 0.356 168.060 1.00 77.56 312 ALA A O 1
ATOM 2371 N N . GLU A 1 313 ? -79.691 0.564 166.789 1.00 77.81 313 GLU A N 1
ATOM 2372 C CA . GLU A 1 313 ? -78.725 0.235 167.846 1.00 77.81 313 GLU A CA 1
ATOM 2373 C C . GLU A 1 313 ? -78.758 1.259 168.995 1.00 77.81 313 GLU A C 1
ATOM 2375 O O . GLU A 1 313 ? -78.847 0.881 170.166 1.00 77.81 313 GLU A O 1
ATOM 2380 N N . VAL A 1 314 ? -78.792 2.558 168.670 1.00 78.00 314 VAL A N 1
ATOM 2381 C CA . VAL A 1 314 ? -78.957 3.635 169.664 1.00 78.00 314 VAL A CA 1
ATOM 2382 C C . VAL A 1 314 ? -80.278 3.495 170.432 1.00 78.00 314 VAL A C 1
ATOM 2384 O O . VAL A 1 314 ? -80.304 3.658 171.655 1.00 78.00 314 VAL A O 1
ATOM 2387 N N . GLU A 1 315 ? -81.375 3.156 169.752 1.00 76.31 315 GLU A N 1
ATOM 2388 C CA . GLU A 1 315 ? -82.689 3.029 170.393 1.00 76.31 315 GLU A CA 1
ATOM 2389 C C . GLU A 1 315 ? -82.803 1.775 171.279 1.00 76.31 315 GLU A C 1
ATOM 2391 O O . GLU A 1 315 ? -83.404 1.827 172.354 1.00 76.31 315 GLU A O 1
ATOM 2396 N N . VAL A 1 316 ? -82.155 0.667 170.900 1.00 74.25 316 VAL A N 1
ATOM 2397 C CA . VAL A 1 316 ? -81.994 -0.519 171.764 1.00 74.25 316 VAL A CA 1
ATOM 2398 C C . VAL A 1 316 ? -81.200 -0.170 173.032 1.00 74.25 316 VAL A C 1
ATOM 2400 O O . VAL A 1 316 ? -81.548 -0.637 174.124 1.00 74.25 316 VAL A O 1
ATOM 2403 N N . GLY A 1 317 ? -80.196 0.707 172.917 1.00 69.69 317 GLY A N 1
ATOM 2404 C CA . GLY A 1 317 ? -79.474 1.281 174.056 1.00 69.69 317 GLY A CA 1
ATOM 2405 C C . GLY A 1 317 ? -80.390 2.053 175.016 1.00 69.69 317 GLY A C 1
ATOM 2406 O O . GLY A 1 317 ? -80.423 1.751 176.211 1.00 69.69 317 GLY A O 1
ATOM 2407 N N . ARG A 1 318 ? -81.213 2.977 174.496 1.00 69.38 318 ARG A N 1
ATOM 2408 C CA . ARG A 1 318 ? -82.212 3.730 175.289 1.00 69.38 318 ARG A CA 1
ATOM 2409 C C . ARG A 1 318 ? -83.248 2.826 175.960 1.00 69.38 318 ARG A C 1
ATOM 2411 O O . ARG A 1 318 ? -83.613 3.053 177.113 1.00 69.38 318 ARG A O 1
ATOM 2418 N N . SER A 1 319 ? -83.720 1.793 175.262 1.00 64.00 319 SER A N 1
ATOM 2419 C CA . SER A 1 319 ? -84.675 0.830 175.825 1.00 64.00 319 SER A CA 1
ATOM 2420 C C . SER A 1 319 ? -84.076 0.033 176.989 1.00 64.00 319 SER A C 1
ATOM 2422 O O . SER A 1 319 ? -84.748 -0.174 178.001 1.00 64.00 319 SER A O 1
ATOM 2424 N N . SER A 1 320 ? -82.800 -0.362 176.900 1.00 63.97 320 SER A N 1
ATOM 2425 C CA . SER A 1 320 ? -82.109 -1.051 178.002 1.00 63.97 320 SER A CA 1
ATOM 2426 C C . SER A 1 320 ? -81.989 -0.176 179.257 1.00 63.97 320 SER A C 1
ATOM 2428 O O . SER A 1 320 ? -82.156 -0.669 180.374 1.00 63.97 320 SER A O 1
ATOM 2430 N N . GLU A 1 321 ? -81.778 1.130 179.092 1.00 64.75 321 GLU A N 1
ATOM 2431 C CA . GLU A 1 321 ? -81.716 2.088 180.202 1.00 64.75 321 GLU A CA 1
ATOM 2432 C C . GLU A 1 321 ? -83.093 2.302 180.870 1.00 64.75 321 GLU A C 1
ATOM 2434 O O . GLU A 1 321 ? -83.213 2.317 182.101 1.00 64.75 321 GLU A O 1
ATOM 2439 N N . ALA A 1 322 ? -84.168 2.357 180.075 1.00 60.59 322 ALA A N 1
ATOM 2440 C CA . ALA A 1 322 ? -85.540 2.459 180.576 1.00 60.59 322 ALA A CA 1
ATOM 2441 C C . ALA A 1 322 ? -85.991 1.212 181.369 1.00 60.59 322 ALA A C 1
ATOM 2443 O O . ALA A 1 322 ? -86.681 1.334 182.381 1.00 60.59 322 ALA A O 1
ATOM 2444 N N . VAL A 1 323 ? -85.566 0.006 180.979 1.00 63.81 323 VAL A N 1
ATOM 2445 C CA . VAL A 1 323 ? -85.885 -1.233 181.720 1.00 63.81 323 VAL A CA 1
ATOM 2446 C C . VAL A 1 323 ? -85.153 -1.299 183.072 1.00 63.81 323 VAL A C 1
ATOM 2448 O O . VAL A 1 323 ? -85.707 -1.807 184.054 1.00 63.81 323 VAL A O 1
ATOM 2451 N N . GLY A 1 324 ? -83.948 -0.726 183.170 1.00 61.12 324 GLY A N 1
ATOM 2452 C CA . GLY A 1 324 ? -83.198 -0.639 184.428 1.00 61.12 324 GLY A CA 1
ATOM 2453 C C . GLY A 1 324 ? -83.908 0.193 185.506 1.00 61.12 324 GLY A C 1
ATOM 2454 O O . GLY A 1 324 ? -83.958 -0.204 186.674 1.00 61.12 324 GLY A O 1
ATOM 2455 N N . THR A 1 325 ? -84.532 1.309 185.123 1.00 60.72 325 THR A N 1
ATOM 2456 C CA . THR A 1 325 ? -85.194 2.233 186.067 1.00 60.72 325 THR A CA 1
ATOM 2457 C C . THR A 1 325 ? -86.510 1.687 186.638 1.00 60.72 325 THR A C 1
ATOM 2459 O O . THR A 1 325 ? -86.825 1.935 187.805 1.00 60.72 325 THR A O 1
ATOM 2462 N N . VAL A 1 326 ? -87.233 0.842 185.893 1.00 59.50 326 VAL A N 1
ATOM 2463 C CA . VAL A 1 326 ? -88.470 0.190 186.371 1.00 59.50 326 VAL A CA 1
ATOM 2464 C C . VAL A 1 326 ? -88.188 -0.882 187.439 1.00 59.50 326 VAL A C 1
ATOM 2466 O O . VAL A 1 326 ? -89.008 -1.098 188.335 1.00 59.50 326 VAL A O 1
ATOM 2469 N N . SER A 1 327 ? -87.004 -1.507 187.430 1.00 58.47 327 SER A N 1
ATOM 2470 C CA . SER A 1 327 ? -86.627 -2.504 188.448 1.00 58.47 327 SER A CA 1
ATOM 2471 C C . SER A 1 327 ? -86.256 -1.891 189.808 1.00 58.47 327 SER A C 1
ATOM 2473 O O . SER A 1 327 ? -86.419 -2.551 190.837 1.00 58.47 327 SER A O 1
ATOM 2475 N N . GLY A 1 328 ? -85.828 -0.622 189.852 1.00 58.62 328 GLY A N 1
ATOM 2476 C CA . GLY A 1 328 ? -85.496 0.079 191.101 1.00 58.62 328 GLY A CA 1
ATOM 2477 C C . GLY A 1 328 ? -86.716 0.451 191.955 1.00 58.62 328 GLY A C 1
ATOM 2478 O O . GLY A 1 328 ? -86.671 0.360 193.182 1.00 58.62 328 GLY A O 1
ATOM 2479 N N . LEU A 1 329 ? -87.845 0.792 191.325 1.00 56.09 329 LEU A N 1
ATOM 2480 C CA . LEU A 1 329 ? -89.048 1.280 192.019 1.00 56.09 329 LEU A CA 1
ATOM 2481 C C . LEU A 1 329 ? -89.845 0.183 192.752 1.00 56.09 329 LEU A C 1
ATOM 2483 O O . LEU A 1 329 ? -90.620 0.482 193.659 1.00 56.09 329 LEU A O 1
ATOM 2487 N N . ARG A 1 330 ? -89.626 -1.104 192.443 1.00 54.28 330 ARG A N 1
ATOM 2488 C CA . ARG A 1 330 ? -90.392 -2.219 193.036 1.00 54.28 330 ARG A CA 1
ATOM 2489 C C . ARG A 1 330 ? -89.953 -2.611 194.459 1.00 54.28 330 ARG A C 1
ATOM 2491 O O . ARG A 1 330 ? -90.689 -3.328 195.134 1.00 54.28 330 ARG A O 1
ATOM 2498 N N . LYS A 1 331 ? -88.805 -2.131 194.960 1.00 54.88 331 LYS A N 1
ATOM 2499 C CA . LYS A 1 331 ? -88.332 -2.428 196.334 1.00 54.88 331 LYS A CA 1
ATOM 2500 C C . LYS A 1 331 ? -88.817 -1.452 197.419 1.00 54.88 331 LYS A C 1
ATOM 2502 O O . LYS A 1 331 ? -88.587 -1.726 198.589 1.00 54.88 331 LYS A O 1
ATOM 2507 N N . LEU A 1 332 ? -89.539 -0.381 197.073 1.00 54.00 332 LEU A N 1
ATOM 2508 C CA . LEU A 1 332 ? -89.987 0.650 198.029 1.00 54.00 332 LEU A CA 1
ATOM 2509 C C . LEU A 1 332 ? -91.397 0.443 198.633 1.00 54.00 332 LEU A C 1
ATOM 2511 O O . LEU A 1 332 ? -91.829 1.271 199.425 1.00 54.00 332 LEU A O 1
ATOM 2515 N N . VAL A 1 333 ? -92.126 -0.640 198.314 1.00 54.00 333 VAL A N 1
ATOM 2516 C CA . VAL A 1 333 ? -93.569 -0.770 198.666 1.00 54.00 333 VAL A CA 1
ATOM 2517 C C . VAL A 1 333 ? -93.910 -1.926 199.632 1.00 54.00 333 VAL A C 1
ATOM 2519 O O . VAL A 1 333 ? -95.079 -2.233 199.845 1.00 54.00 333 VAL A O 1
ATOM 2522 N N . ARG A 1 334 ? -92.948 -2.572 200.307 1.00 52.03 334 ARG A N 1
ATOM 2523 C CA . ARG A 1 334 ? -93.290 -3.502 201.408 1.00 52.03 334 ARG A CA 1
ATOM 2524 C C . ARG A 1 334 ? -92.435 -3.271 202.657 1.00 52.03 334 ARG A C 1
ATOM 2526 O O . ARG A 1 334 ? -91.259 -3.611 202.642 1.00 52.03 334 ARG A O 1
ATOM 2533 N N . LEU A 1 335 ? -93.125 -2.810 203.714 1.00 44.44 335 LEU A N 1
ATOM 2534 C CA . LEU A 1 335 ? -92.818 -2.855 205.160 1.00 44.44 335 LEU A CA 1
ATOM 2535 C C . LEU A 1 335 ? -92.329 -1.540 205.818 1.00 44.44 335 LEU A C 1
ATOM 2537 O O . LEU A 1 335 ? -91.147 -1.347 206.080 1.00 44.44 335 LEU A O 1
ATOM 2541 N N . CYS A 1 336 ? -93.302 -0.668 206.123 1.00 43.06 336 CYS A N 1
ATOM 2542 C CA . CYS A 1 336 ? -93.450 0.022 207.422 1.00 43.06 336 CYS A CA 1
ATOM 2543 C C . CYS A 1 336 ? -94.400 -0.862 208.295 1.00 43.06 336 CYS A C 1
ATOM 2545 O O . CYS A 1 336 ? -95.049 -1.724 207.698 1.00 43.06 336 CYS A O 1
ATOM 2547 N N . PRO A 1 337 ? -94.462 -0.689 209.633 1.00 50.97 337 PRO A N 1
ATOM 2548 C CA . PRO A 1 337 ? -94.451 -1.735 210.678 1.00 50.97 337 PRO A CA 1
ATOM 2549 C C . PRO A 1 337 ? -95.536 -2.817 210.633 1.00 50.97 337 PRO A C 1
ATOM 2551 O O . PRO A 1 337 ? -96.669 -2.527 210.188 1.00 50.97 337 PRO A O 1
#

Radius of gyration: 100.87 Å; chains: 1; bounding box: 154×52×304 Å

pLDDT: mean 88.86, std 9.45, range [43.06, 97.31]